Protein AF-A0A7X9AXL0-F1 (afdb_monomer)

Mean predicted aligned error: 3.25 Å

Sequence (215 aa):
MFKFDPRLYLVTQRYDYSREEFLARVAAAICGGVTAVQLREKEAGGREFYELALALAKLCREQKVSFWINDRVDIALAAQADGVHVGQEDLPATVLRRIIPKQMLLGVSASTVDEAKAAEQAGADCVGCGAVFATDTKSVKLLSSQGLQAIRAAVQIPMLAIGGIKVANAARPIADGADGVAVVSAIMLASDTYAAAKSLRQVVDAALSERRSTK

pLDDT: mean 95.01, std 7.43, range [50.94, 98.88]

Secondary structure (DSSP, 8-state):
-PPP--SEEEEP--TT--HHHHHHHHHHHHHHT--EEEE--SSS-HHHHHHHHHHHHHHHHHTT-EEEEES-HHHHHHTT-SEEEE-TTSS-HHHHHHHS-TTSEEEEEESSHHHHHHHHHTT-SEEEEE--S--SSS--PPPPHHHHHHHHHH--S-EEEESS--GGGTHHHHHTT-SEEEESHHHHT-SSHHHHHHHHHHHHHHHHHHHHHT-

Nearest PDB structures (foldseek):
  3nm3-assembly1_B  TM=9.181E-01  e=9.862E-18  Nakaseomyces glabratus
  3nl6-assembly1_B-2  TM=9.362E-01  e=4.315E-17  Nakaseomyces glabratus
  3nl2-assembly1_A  TM=9.178E-01  e=1.491E-16  Nakaseomyces glabratus
  3nl6-assembly1_C-2  TM=8.989E-01  e=1.405E-16  Nakaseomyces glabratus
  3nl6-assembly1_A-2  TM=9.139E-01  e=2.691E-16  Nakaseomyces glabratus

Structure (mmCIF, N/CA/C/O backbone):
data_AF-A0A7X9AXL0-F1
#
_entry.id   AF-A0A7X9AXL0-F1
#
loop_
_atom_site.group_PDB
_atom_site.id
_atom_site.type_symbol
_atom_site.label_atom_id
_atom_site.label_alt_id
_atom_site.label_comp_id
_atom_site.label_asym_id
_atom_site.label_entity_id
_atom_site.label_seq_id
_atom_site.pdbx_PDB_ins_code
_atom_site.Cartn_x
_atom_site.Cartn_y
_atom_site.Cartn_z
_atom_site.occupancy
_atom_site.B_iso_or_equiv
_atom_site.auth_seq_id
_atom_site.auth_comp_id
_atom_site.auth_asym_id
_atom_site.auth_atom_id
_atom_site.pdbx_PDB_model_num
ATOM 1 N N . MET A 1 1 ? 2.008 -19.433 3.829 1.00 50.94 1 MET A N 1
ATOM 2 C CA . MET A 1 1 ? 1.351 -18.231 3.275 1.00 50.94 1 MET A CA 1
ATOM 3 C C . MET A 1 1 ? 1.707 -17.066 4.179 1.00 50.94 1 MET A C 1
ATOM 5 O O . MET A 1 1 ? 1.581 -17.218 5.390 1.00 50.94 1 MET A O 1
ATOM 9 N N . PHE A 1 2 ? 2.264 -15.984 3.637 1.00 62.91 2 PHE A N 1
ATOM 10 C CA . PHE A 1 2 ? 2.624 -14.813 4.440 1.00 62.91 2 PHE A CA 1
ATOM 11 C C . PHE A 1 2 ? 1.344 -14.080 4.869 1.00 62.91 2 PHE A C 1
ATOM 13 O O . PHE A 1 2 ? 0.386 -14.017 4.102 1.00 62.91 2 PHE A O 1
ATOM 20 N N . LYS A 1 3 ? 1.294 -13.581 6.106 1.00 78.62 3 LYS A N 1
ATOM 21 C CA . LYS A 1 3 ? 0.141 -12.829 6.617 1.00 78.62 3 LYS A CA 1
ATOM 22 C C . LYS A 1 3 ? 0.243 -11.387 6.123 1.00 78.62 3 LYS A C 1
ATOM 24 O O . LYS A 1 3 ? 1.284 -10.770 6.315 1.00 78.62 3 LYS A O 1
ATOM 29 N N . PHE A 1 4 ? -0.821 -10.854 5.524 1.00 92.06 4 PHE A N 1
ATOM 30 C CA . PHE A 1 4 ? -0.859 -9.455 5.094 1.00 92.06 4 PHE A CA 1
ATOM 31 C C . PHE A 1 4 ? -0.560 -8.500 6.259 1.00 92.06 4 PHE A C 1
ATOM 33 O O . PHE A 1 4 ? -1.145 -8.619 7.339 1.00 92.06 4 PHE A O 1
ATOM 40 N N . ASP A 1 5 ? 0.354 -7.563 6.018 1.00 96.75 5 ASP A N 1
ATOM 41 C CA . ASP A 1 5 ? 0.785 -6.544 6.967 1.00 96.75 5 ASP A CA 1
ATOM 42 C C . ASP A 1 5 ? 0.486 -5.148 6.384 1.00 96.75 5 ASP A C 1
ATOM 44 O O . ASP A 1 5 ? 1.195 -4.699 5.476 1.00 96.75 5 ASP A O 1
ATOM 48 N N . PRO A 1 6 ? -0.560 -4.453 6.873 1.00 96.75 6 PRO A N 1
ATOM 49 C CA . PRO A 1 6 ? -1.018 -3.195 6.289 1.00 96.75 6 PRO A CA 1
ATOM 50 C C . PRO A 1 6 ? -0.152 -1.984 6.664 1.00 96.75 6 PRO A C 1
ATOM 52 O O . PRO A 1 6 ? -0.394 -0.900 6.148 1.00 96.75 6 PRO A O 1
ATOM 55 N N . ARG A 1 7 ? 0.829 -2.115 7.565 1.00 98.31 7 ARG A N 1
ATOM 56 C CA . ARG A 1 7 ? 1.433 -0.959 8.252 1.00 98.31 7 ARG A CA 1
ATOM 57 C C . ARG A 1 7 ? 2.004 0.104 7.314 1.00 98.31 7 ARG A C 1
ATOM 59 O O . ARG A 1 7 ? 1.687 1.280 7.483 1.00 98.31 7 ARG A O 1
ATOM 66 N N . LEU A 1 8 ? 2.807 -0.284 6.325 1.00 98.69 8 LEU A N 1
ATOM 67 C CA . LEU A 1 8 ? 3.318 0.654 5.326 1.00 98.69 8 LEU A CA 1
ATOM 68 C C . LEU A 1 8 ? 3.159 0.083 3.922 1.00 98.69 8 LEU A C 1
ATOM 70 O O . LEU A 1 8 ? 3.929 -0.769 3.479 1.00 98.69 8 LEU A O 1
ATOM 74 N N . TYR A 1 9 ? 2.161 0.598 3.220 1.00 98.75 9 TYR A N 1
ATOM 75 C CA . TYR A 1 9 ? 1.740 0.122 1.917 1.00 98.75 9 TYR A CA 1
ATOM 76 C C . TYR A 1 9 ? 2.228 1.092 0.826 1.00 98.75 9 TYR A C 1
ATOM 78 O O . TYR A 1 9 ? 1.800 2.242 0.747 1.00 98.75 9 TYR A O 1
ATOM 86 N N . LEU A 1 10 ? 3.130 0.653 -0.046 1.00 98.75 10 LEU A N 1
ATOM 87 C CA . LEU A 1 10 ? 3.596 1.454 -1.176 1.00 98.75 10 LEU A CA 1
ATOM 88 C C . LEU A 1 10 ? 2.697 1.216 -2.387 1.00 98.75 10 LEU A C 1
ATOM 90 O O . LEU A 1 10 ? 2.645 0.108 -2.911 1.00 98.75 10 LEU A O 1
ATOM 94 N N . VAL A 1 11 ? 2.040 2.262 -2.876 1.00 98.50 11 VAL A N 1
ATOM 95 C CA . VAL A 1 11 ? 1.415 2.257 -4.203 1.00 98.50 11 VAL A CA 1
ATOM 96 C C . VAL A 1 11 ? 2.398 2.906 -5.168 1.00 98.50 11 VAL A C 1
ATOM 98 O O . VAL A 1 11 ? 2.827 4.042 -4.959 1.00 98.50 11 VAL A O 1
ATOM 101 N N . THR A 1 12 ? 2.805 2.187 -6.210 1.00 97.94 12 THR A N 1
ATOM 102 C CA . THR A 1 12 ? 3.831 2.685 -7.127 1.00 97.94 12 THR A CA 1
ATOM 103 C C . THR A 1 12 ? 3.270 3.709 -8.109 1.00 97.94 12 THR A C 1
ATOM 105 O O . THR A 1 12 ? 2.090 3.705 -8.452 1.00 97.94 12 THR A O 1
ATOM 108 N N . GLN A 1 13 ? 4.150 4.553 -8.630 1.00 94.94 13 GLN A N 1
ATOM 109 C CA . GLN A 1 13 ? 3.913 5.343 -9.832 1.00 94.94 13 GLN A CA 1
ATOM 110 C C . GLN A 1 13 ? 5.249 5.465 -10.560 1.00 94.94 13 GLN A C 1
ATOM 112 O O . GLN A 1 13 ? 6.268 5.690 -9.906 1.00 94.94 1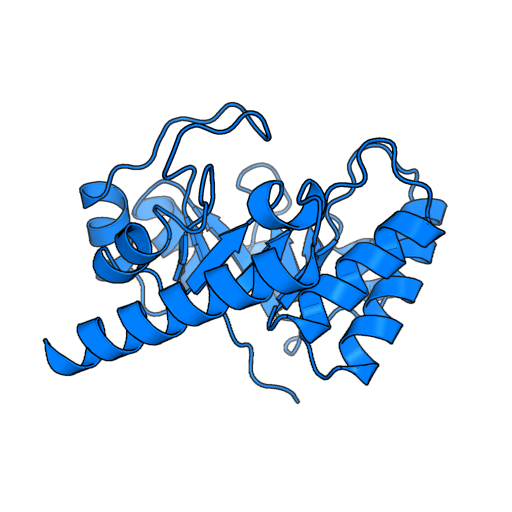3 GLN A O 1
ATOM 117 N N . ARG A 1 14 ? 5.253 5.260 -11.881 1.00 88.94 14 ARG A N 1
ATOM 118 C CA . ARG A 1 14 ? 6.491 5.215 -12.666 1.00 88.94 14 ARG A CA 1
ATOM 119 C C . ARG A 1 14 ? 7.176 6.576 -12.803 1.00 88.94 14 ARG A C 1
ATOM 121 O O . ARG A 1 14 ? 8.397 6.609 -12.752 1.00 88.94 14 ARG A O 1
ATOM 128 N N . TYR A 1 15 ? 6.410 7.668 -12.895 1.00 90.38 15 TYR A N 1
ATOM 129 C CA . TYR A 1 15 ? 6.939 9.002 -13.229 1.00 90.38 15 TYR A CA 1
ATOM 130 C C . TYR A 1 15 ? 7.808 8.936 -14.502 1.00 90.38 15 TYR A C 1
ATOM 132 O O . TYR A 1 15 ? 7.464 8.201 -15.423 1.00 90.38 15 TYR A O 1
ATOM 140 N N . ASP A 1 16 ? 8.905 9.684 -14.563 1.00 90.69 16 ASP A N 1
ATOM 141 C CA . ASP A 1 16 ? 9.898 9.681 -15.640 1.00 90.69 16 ASP A CA 1
ATOM 142 C C . ASP A 1 16 ? 11.056 8.692 -15.397 1.00 90.69 16 ASP A C 1
ATOM 144 O O . ASP A 1 16 ? 12.032 8.674 -16.147 1.00 90.69 16 ASP A O 1
ATOM 148 N N . TYR A 1 17 ? 10.948 7.837 -14.374 1.00 94.50 17 TYR A N 1
ATOM 149 C CA . TYR A 1 17 ? 11.997 6.886 -14.024 1.00 94.50 17 TYR A CA 1
ATOM 150 C C . TYR A 1 17 ? 12.159 5.791 -15.076 1.00 94.50 17 TYR A C 1
ATOM 152 O O . TYR A 1 17 ? 11.192 5.196 -15.566 1.00 94.50 17 TYR A O 1
ATOM 160 N N . SER A 1 18 ? 13.418 5.447 -15.353 1.00 95.25 18 SER A N 1
ATOM 161 C CA . SER A 1 18 ? 13.736 4.230 -16.095 1.00 95.25 18 SER A CA 1
ATOM 162 C C . SER A 1 18 ? 13.246 2.997 -15.325 1.00 95.25 18 SER A C 1
ATOM 164 O O . SER A 1 18 ? 13.054 3.025 -14.106 1.00 95.25 18 SER A O 1
ATOM 166 N N . ARG A 1 19 ? 13.078 1.866 -16.022 1.00 94.69 19 ARG A N 1
ATOM 167 C CA . ARG A 1 19 ? 12.698 0.596 -15.378 1.00 94.69 19 ARG A CA 1
ATOM 168 C C . ARG A 1 19 ? 13.665 0.211 -14.253 1.00 94.69 19 ARG A C 1
ATOM 170 O O . ARG A 1 19 ? 13.229 -0.293 -13.222 1.00 94.69 19 ARG A O 1
ATOM 177 N N . GLU A 1 20 ? 14.959 0.438 -14.452 1.00 96.69 20 GLU A N 1
ATOM 178 C CA . GLU A 1 20 ? 16.008 0.115 -13.481 1.00 96.69 20 GLU A CA 1
ATOM 179 C C . GLU A 1 20 ? 15.919 1.007 -12.242 1.00 96.69 20 GLU A C 1
ATOM 181 O O . GLU A 1 20 ? 15.904 0.496 -11.122 1.00 96.69 20 GLU A O 1
ATOM 186 N N . GLU A 1 21 ? 15.770 2.321 -12.432 1.00 97.44 21 GLU A N 1
ATOM 187 C CA . GLU A 1 21 ? 15.610 3.265 -11.326 1.00 97.44 21 GLU A CA 1
ATOM 188 C C . GLU A 1 21 ? 14.3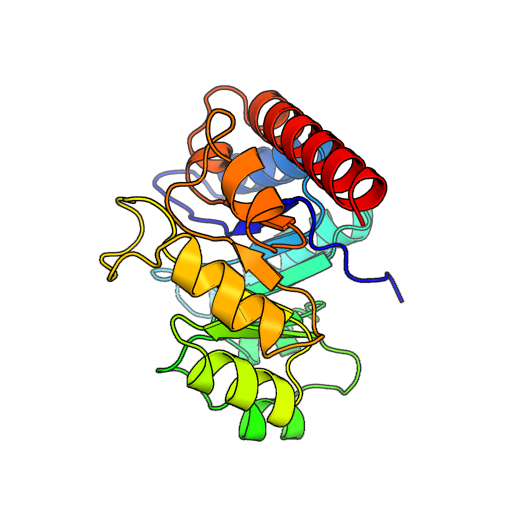27 2.986 -10.536 1.00 97.44 21 GLU A C 1
ATOM 190 O O . GLU A 1 21 ? 14.348 2.934 -9.306 1.00 97.44 21 GLU A O 1
ATOM 195 N N . PHE A 1 22 ? 13.218 2.731 -11.231 1.00 97.56 22 PHE A N 1
ATOM 196 C CA . PHE A 1 22 ? 11.947 2.381 -10.609 1.00 97.56 22 PHE A CA 1
ATOM 197 C C . PHE A 1 22 ? 12.073 1.145 -9.704 1.00 97.56 22 PHE A C 1
ATOM 199 O O . PHE A 1 22 ? 11.649 1.174 -8.546 1.00 97.56 22 PHE A O 1
ATOM 206 N N . LEU A 1 23 ? 12.691 0.068 -10.201 1.00 97.75 23 LEU A N 1
ATOM 207 C CA . LEU A 1 23 ? 12.904 -1.152 -9.419 1.00 97.75 23 LEU A CA 1
ATOM 208 C C . LEU A 1 23 ? 13.857 -0.915 -8.239 1.00 97.75 23 LEU A C 1
ATOM 210 O O . LEU A 1 23 ? 13.593 -1.411 -7.142 1.00 97.75 23 LEU A O 1
ATOM 214 N N . ALA A 1 24 ? 14.920 -0.129 -8.430 1.00 98.25 24 ALA A N 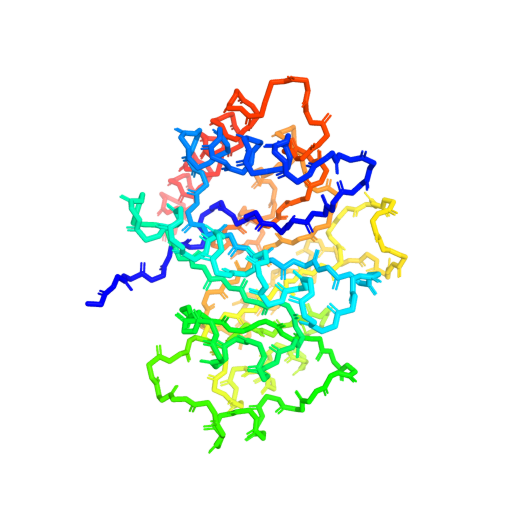1
ATOM 215 C CA . ALA A 1 24 ? 15.858 0.228 -7.366 1.00 98.25 24 ALA A CA 1
ATOM 216 C C . ALA A 1 24 ? 15.179 1.035 -6.247 1.00 98.25 24 ALA A C 1
ATOM 218 O O . ALA A 1 24 ? 15.393 0.757 -5.065 1.00 98.25 24 ALA A O 1
ATOM 219 N N . ARG A 1 25 ? 14.297 1.977 -6.601 1.00 98.56 25 ARG A N 1
ATOM 220 C CA . ARG A 1 25 ? 13.483 2.733 -5.638 1.00 98.56 25 ARG A CA 1
ATOM 221 C C . ARG A 1 25 ? 12.563 1.814 -4.842 1.00 98.56 25 ARG A C 1
ATOM 223 O O . ARG A 1 25 ? 12.559 1.877 -3.614 1.00 98.56 25 ARG A O 1
ATOM 230 N N . VAL A 1 26 ? 11.830 0.915 -5.500 1.00 98.62 26 VAL A N 1
ATOM 231 C CA . VAL A 1 26 ? 10.957 -0.037 -4.791 1.00 98.62 26 VAL A CA 1
ATOM 232 C C . VAL A 1 26 ? 11.766 -0.952 -3.865 1.00 98.62 26 VAL A C 1
ATOM 234 O O . VAL A 1 26 ? 11.368 -1.159 -2.719 1.00 98.62 26 VAL A O 1
ATOM 237 N N . ALA A 1 27 ? 12.931 -1.438 -4.303 1.00 98.62 27 ALA A N 1
ATOM 238 C CA . ALA A 1 27 ? 13.821 -2.240 -3.464 1.00 98.62 27 ALA A CA 1
ATOM 239 C C . ALA A 1 27 ? 14.301 -1.464 -2.224 1.00 98.62 27 ALA A C 1
ATOM 241 O O . ALA A 1 27 ? 14.218 -1.971 -1.106 1.00 98.62 27 ALA A O 1
ATOM 242 N N . ALA A 1 28 ? 14.730 -0.210 -2.397 1.00 98.69 28 ALA A N 1
ATOM 243 C CA . ALA A 1 28 ? 15.132 0.658 -1.293 1.00 98.69 28 ALA A CA 1
ATOM 244 C C . ALA A 1 28 ? 13.977 0.920 -0.309 1.00 98.69 28 ALA A C 1
ATOM 246 O O . ALA A 1 28 ? 14.185 0.901 0.905 1.00 98.69 28 ALA A O 1
ATOM 247 N N . ALA A 1 29 ? 12.753 1.105 -0.813 1.00 98.75 29 ALA A N 1
ATOM 248 C CA . ALA A 1 29 ? 11.561 1.283 0.012 1.00 98.75 29 ALA A CA 1
ATOM 249 C C . ALA A 1 29 ? 11.247 0.038 0.859 1.00 98.75 29 ALA A C 1
ATOM 251 O O . ALA A 1 29 ? 10.940 0.155 2.048 1.00 98.75 29 ALA A O 1
ATOM 252 N N . ILE A 1 30 ? 11.363 -1.155 0.264 1.00 98.62 30 ILE A N 1
ATOM 253 C CA . ILE A 1 30 ? 11.207 -2.435 0.968 1.00 98.62 30 ILE A CA 1
ATOM 254 C C . ILE A 1 30 ? 12.246 -2.558 2.084 1.00 98.62 30 ILE A C 1
ATOM 256 O O . ILE A 1 30 ? 11.872 -2.785 3.234 1.00 98.62 30 ILE A O 1
ATOM 260 N N . CYS A 1 31 ? 13.525 -2.308 1.786 1.00 98.56 31 CYS A N 1
ATOM 261 C CA . CYS A 1 31 ? 14.585 -2.297 2.798 1.00 98.56 31 CYS A CA 1
ATOM 262 C C . CYS A 1 31 ? 14.308 -1.285 3.923 1.00 98.56 31 CYS A C 1
ATOM 264 O O . CYS A 1 31 ? 14.659 -1.529 5.076 1.00 98.56 31 CYS A O 1
ATOM 266 N N . GLY A 1 32 ? 13.661 -0.160 3.603 1.00 98.56 32 GLY A N 1
ATOM 267 C CA . GLY A 1 32 ? 13.264 0.862 4.569 1.00 98.56 32 GLY A CA 1
ATOM 268 C C . GLY A 1 32 ? 12.062 0.480 5.438 1.00 98.56 32 GLY A C 1
ATOM 269 O O . GLY A 1 32 ? 11.813 1.144 6.437 1.00 98.56 32 GLY A O 1
ATOM 270 N N . GLY A 1 33 ? 11.333 -0.594 5.125 1.00 98.31 33 GLY A N 1
ATOM 271 C CA . GLY A 1 33 ? 10.249 -1.108 5.968 1.00 98.31 33 GLY A CA 1
ATOM 272 C C . GLY A 1 33 ? 8.850 -1.055 5.354 1.00 98.31 33 GLY A C 1
ATOM 273 O O . GLY A 1 33 ? 7.870 -1.180 6.097 1.00 98.31 33 GLY A O 1
ATOM 274 N N . VAL A 1 34 ? 8.732 -0.887 4.032 1.00 98.62 34 VAL A N 1
ATOM 275 C CA . VAL A 1 34 ? 7.479 -1.162 3.304 1.00 98.62 34 VAL A CA 1
ATOM 276 C C . VAL A 1 34 ? 7.079 -2.630 3.493 1.00 98.62 34 VAL A C 1
ATOM 278 O O . VAL A 1 34 ? 7.911 -3.527 3.395 1.00 98.62 34 VAL A O 1
ATOM 281 N N . THR A 1 35 ? 5.797 -2.875 3.765 1.00 98.31 35 THR A N 1
ATOM 282 C CA . THR A 1 35 ? 5.229 -4.204 4.075 1.00 98.31 35 THR A CA 1
ATOM 283 C C . THR A 1 35 ? 4.315 -4.750 2.984 1.00 98.31 35 THR A C 1
ATOM 285 O O . THR A 1 35 ? 4.045 -5.955 2.934 1.00 98.31 35 THR A O 1
ATOM 288 N N . ALA A 1 36 ? 3.871 -3.882 2.078 1.00 98.38 36 ALA A N 1
ATOM 289 C CA . ALA A 1 36 ? 3.118 -4.244 0.888 1.00 98.38 36 ALA A CA 1
ATOM 290 C C . ALA A 1 36 ? 3.475 -3.307 -0.267 1.00 98.38 36 ALA A C 1
ATOM 292 O O . ALA A 1 36 ? 3.632 -2.105 -0.060 1.00 98.38 36 ALA A O 1
ATOM 293 N N . VAL A 1 37 ? 3.578 -3.846 -1.479 1.00 98.69 37 VAL A N 1
ATOM 294 C CA . VAL A 1 37 ? 3.796 -3.073 -2.706 1.00 98.69 37 VAL A CA 1
ATOM 295 C C . VAL A 1 37 ? 2.654 -3.352 -3.667 1.00 98.69 37 VAL A C 1
ATOM 297 O O . VAL A 1 37 ? 2.390 -4.504 -3.992 1.00 98.69 37 VAL A O 1
ATOM 300 N N . GLN A 1 38 ? 2.009 -2.303 -4.163 1.00 98.69 38 GLN A N 1
ATOM 301 C CA . GLN A 1 38 ? 1.019 -2.377 -5.229 1.00 98.69 38 GLN A CA 1
ATOM 302 C C . GLN A 1 38 ? 1.556 -1.733 -6.488 1.00 98.69 38 GLN A C 1
ATOM 304 O O . GLN A 1 38 ? 1.794 -0.524 -6.518 1.00 98.69 38 GLN A O 1
ATOM 309 N N . LEU A 1 39 ? 1.694 -2.542 -7.535 1.00 98.56 39 LEU A N 1
ATOM 310 C CA . LEU A 1 39 ? 1.981 -2.032 -8.858 1.00 98.56 39 LEU A CA 1
ATOM 311 C C . LEU A 1 39 ? 0.739 -1.333 -9.409 1.00 98.56 39 LEU A C 1
ATOM 313 O O . LEU A 1 39 ? -0.266 -1.970 -9.732 1.00 98.56 39 LEU A O 1
ATOM 317 N N . ARG A 1 40 ? 0.849 -0.014 -9.540 1.00 96.75 40 ARG A N 1
ATOM 318 C CA . ARG A 1 40 ? -0.103 0.830 -10.250 1.00 96.75 40 ARG A CA 1
ATOM 319 C C . ARG A 1 40 ? 0.590 1.479 -11.436 1.00 96.75 40 ARG A C 1
ATOM 321 O O . ARG A 1 40 ? 1.468 2.323 -11.274 1.00 96.75 40 ARG A O 1
ATOM 328 N N . GLU A 1 41 ? 0.146 1.086 -12.618 1.00 92.19 41 GLU A N 1
ATOM 329 C CA . GLU A 1 41 ? 0.641 1.574 -13.896 1.00 92.19 41 GLU A CA 1
ATOM 330 C C . GLU A 1 41 ? -0.558 1.855 -14.804 1.00 92.19 41 GLU A C 1
ATOM 332 O O . GLU A 1 41 ? -1.465 1.031 -14.902 1.00 92.19 41 GLU A O 1
ATOM 337 N N . LYS A 1 42 ? -0.606 3.047 -15.401 1.00 86.69 42 LYS A N 1
ATOM 338 C CA . LYS A 1 42 ? -1.771 3.511 -16.174 1.00 86.69 42 LYS A CA 1
ATOM 339 C C . LYS A 1 42 ? -1.479 3.691 -17.653 1.00 86.69 42 LYS A C 1
ATOM 341 O O . LYS A 1 42 ? -2.413 3.673 -18.447 1.00 86.69 42 LYS A O 1
ATOM 346 N N . GLU A 1 43 ? -0.212 3.872 -18.004 1.00 88.62 43 GLU A N 1
ATOM 347 C CA . GLU A 1 43 ? 0.190 4.218 -19.368 1.00 88.62 43 GLU A CA 1
ATOM 348 C C . GLU A 1 43 ? 0.818 3.027 -20.097 1.00 88.62 43 GLU A C 1
ATOM 350 O O . GLU A 1 43 ? 0.789 2.969 -21.325 1.00 88.62 43 GLU A O 1
ATOM 355 N N . ALA A 1 44 ? 1.333 2.038 -19.359 1.00 89.88 44 ALA A N 1
ATOM 356 C CA . ALA A 1 44 ? 1.947 0.861 -19.959 1.00 89.88 44 ALA A CA 1
ATOM 357 C C . ALA A 1 44 ? 0.925 -0.039 -20.671 1.00 89.88 44 ALA A C 1
ATOM 359 O O . ALA A 1 44 ? -0.149 -0.361 -20.153 1.00 89.88 44 ALA A O 1
ATOM 360 N N . GLY A 1 45 ? 1.323 -0.544 -21.840 1.00 94.00 45 GLY A N 1
ATOM 361 C CA . GLY A 1 45 ? 0.601 -1.614 -22.521 1.00 94.00 45 GLY A CA 1
ATOM 362 C C . GLY A 1 45 ? 0.626 -2.925 -21.724 1.00 94.00 45 GLY A C 1
ATOM 363 O O . GLY A 1 45 ? 1.467 -3.136 -20.849 1.00 94.00 45 GLY A O 1
ATOM 364 N N . GLY A 1 46 ? -0.268 -3.862 -22.059 1.00 95.25 46 GLY A N 1
ATOM 365 C CA . GLY A 1 46 ? -0.433 -5.110 -21.296 1.00 95.25 46 GLY A CA 1
ATOM 366 C C . GLY A 1 46 ? 0.848 -5.942 -21.132 1.00 95.25 46 GLY A C 1
ATOM 367 O O . GLY A 1 46 ? 1.095 -6.465 -20.048 1.00 95.25 46 GLY A O 1
ATOM 368 N N . ARG A 1 47 ? 1.688 -6.027 -22.174 1.00 96.69 47 ARG A N 1
ATOM 369 C CA . ARG A 1 47 ? 2.963 -6.765 -22.124 1.00 96.69 47 ARG A CA 1
ATOM 370 C C . ARG A 1 47 ? 3.965 -6.122 -21.169 1.00 96.69 47 ARG A C 1
ATOM 372 O O . ARG A 1 47 ? 4.539 -6.811 -20.335 1.00 96.69 47 ARG A O 1
ATOM 379 N N . GLU A 1 48 ? 4.150 -4.811 -21.282 1.00 95.31 48 GLU A N 1
ATOM 380 C CA . GLU A 1 48 ? 5.086 -4.075 -20.433 1.00 95.31 48 GLU A CA 1
ATOM 381 C C . GLU A 1 48 ? 4.647 -4.114 -18.965 1.00 95.31 48 GLU A C 1
ATOM 383 O O . GLU A 1 48 ? 5.470 -4.378 -18.087 1.00 95.31 48 GLU A O 1
ATOM 388 N N . PHE A 1 49 ? 3.348 -3.924 -18.702 1.00 97.19 49 PHE A N 1
ATOM 389 C CA . PHE A 1 49 ? 2.789 -4.062 -17.359 1.00 97.19 49 PHE A CA 1
ATOM 390 C C . PHE A 1 49 ? 3.113 -5.454 -16.804 1.00 97.19 49 PHE A C 1
ATOM 392 O O . PHE A 1 49 ? 3.666 -5.566 -15.711 1.00 97.19 49 PHE A O 1
ATOM 399 N N . TYR A 1 50 ? 2.818 -6.515 -17.559 1.00 98.12 50 TYR A N 1
ATOM 400 C CA . TYR A 1 50 ? 3.076 -7.889 -17.131 1.00 98.12 50 TYR A CA 1
ATOM 401 C C . TYR A 1 50 ? 4.555 -8.143 -16.806 1.00 98.12 50 TYR A C 1
ATOM 403 O O . TYR A 1 50 ? 4.878 -8.692 -15.754 1.00 98.12 50 TYR A O 1
ATOM 411 N N . GLU A 1 51 ? 5.472 -7.708 -17.668 1.00 97.56 51 GLU A N 1
ATOM 412 C CA . GLU A 1 51 ? 6.910 -7.881 -17.440 1.00 97.56 51 GLU A CA 1
ATOM 413 C C . GLU A 1 51 ? 7.402 -7.125 -16.200 1.00 97.56 51 GLU A C 1
ATOM 415 O O . GLU A 1 51 ? 8.268 -7.618 -15.469 1.00 97.56 51 GLU A O 1
ATOM 420 N N . LEU A 1 52 ? 6.855 -5.936 -15.943 1.00 97.44 52 LEU A N 1
ATOM 421 C CA . LEU A 1 52 ? 7.143 -5.181 -14.730 1.00 97.44 52 LEU A CA 1
ATOM 422 C C . LEU A 1 52 ? 6.559 -5.865 -13.489 1.00 97.44 52 LEU A C 1
ATOM 424 O O . LEU A 1 52 ? 7.235 -5.948 -12.462 1.00 97.44 52 LEU A O 1
ATOM 428 N N . ALA A 1 53 ? 5.341 -6.401 -13.595 1.00 98.31 53 ALA A N 1
ATOM 429 C CA . ALA A 1 53 ? 4.689 -7.161 -12.537 1.00 98.31 53 ALA A CA 1
ATOM 430 C C . ALA A 1 53 ? 5.513 -8.394 -12.146 1.00 98.31 53 ALA A C 1
ATOM 432 O O . ALA A 1 53 ? 5.721 -8.624 -10.959 1.00 98.31 53 ALA A O 1
ATOM 433 N N . LEU A 1 54 ? 6.058 -9.139 -13.115 1.00 98.50 54 LEU A N 1
ATOM 434 C CA . LEU A 1 54 ? 6.948 -10.272 -12.842 1.00 98.50 54 LEU A CA 1
ATOM 435 C C . LEU A 1 54 ? 8.221 -9.852 -12.094 1.00 98.50 54 LEU A C 1
ATOM 437 O O . LEU A 1 54 ? 8.640 -10.531 -11.153 1.00 98.50 54 LEU A O 1
ATOM 441 N N . ALA A 1 55 ? 8.831 -8.732 -12.493 1.00 98.19 55 ALA A N 1
ATOM 442 C CA . ALA A 1 55 ? 10.032 -8.217 -11.840 1.00 98.19 55 ALA A CA 1
ATOM 443 C C . ALA A 1 55 ? 9.759 -7.820 -10.378 1.00 98.19 55 ALA A C 1
ATOM 445 O O . ALA A 1 55 ? 10.510 -8.208 -9.481 1.00 98.19 55 ALA A O 1
ATOM 446 N N . LEU A 1 56 ? 8.656 -7.109 -10.125 1.00 98.19 56 LEU A N 1
ATOM 447 C CA . LEU A 1 56 ? 8.256 -6.725 -8.772 1.00 98.19 56 LEU A CA 1
ATOM 448 C C . LEU A 1 56 ? 7.805 -7.916 -7.923 1.00 98.19 56 LEU A C 1
ATOM 450 O O . LEU A 1 56 ? 8.167 -7.981 -6.751 1.00 98.19 56 LEU A O 1
ATOM 454 N N . ALA A 1 57 ? 7.078 -8.879 -8.496 1.00 97.94 57 ALA A N 1
ATOM 455 C CA . ALA A 1 57 ? 6.669 -10.093 -7.795 1.00 97.94 57 ALA A CA 1
ATOM 456 C C . ALA A 1 57 ? 7.886 -10.885 -7.299 1.00 97.94 57 ALA A C 1
ATOM 458 O O . ALA A 1 57 ? 7.906 -11.344 -6.155 1.00 97.94 57 ALA A O 1
ATOM 459 N N . LYS A 1 58 ? 8.930 -11.011 -8.133 1.00 97.94 58 LYS A N 1
ATOM 460 C CA . LYS A 1 58 ? 10.200 -11.631 -7.734 1.00 97.94 58 LYS A CA 1
ATOM 461 C C . LYS A 1 58 ? 10.845 -10.873 -6.570 1.00 97.94 58 LYS A C 1
ATOM 463 O O . LYS A 1 58 ? 11.131 -11.486 -5.544 1.00 97.94 58 LYS A O 1
ATOM 468 N N . LEU A 1 59 ? 11.010 -9.556 -6.711 1.00 97.44 59 LEU A N 1
ATOM 469 C CA . LEU A 1 59 ? 11.618 -8.697 -5.691 1.00 97.44 59 LEU A CA 1
ATOM 470 C C . LEU A 1 59 ? 10.881 -8.786 -4.343 1.00 97.44 59 LEU A C 1
ATOM 472 O O . LEU A 1 59 ? 11.500 -8.987 -3.300 1.00 97.44 59 LEU A O 1
ATOM 476 N N . CYS A 1 60 ? 9.553 -8.672 -4.358 1.00 97.19 60 CYS A N 1
ATOM 477 C CA . CYS A 1 60 ? 8.736 -8.708 -3.146 1.00 97.19 60 CYS A CA 1
ATOM 478 C C . CYS A 1 60 ? 8.795 -10.082 -2.465 1.00 97.19 60 CYS A C 1
ATOM 480 O O . CYS A 1 60 ? 8.924 -10.157 -1.242 1.00 97.19 60 CYS A O 1
ATOM 482 N N . ARG A 1 61 ? 8.789 -11.173 -3.244 1.00 95.50 61 ARG A N 1
ATOM 483 C CA . ARG A 1 61 ? 8.900 -12.543 -2.724 1.00 95.50 61 ARG A CA 1
ATOM 484 C C . ARG A 1 61 ? 10.224 -12.785 -2.004 1.00 95.50 61 ARG A C 1
ATOM 486 O O . ARG A 1 61 ? 10.219 -13.362 -0.918 1.00 95.50 61 ARG A O 1
ATOM 493 N N . GLU A 1 62 ? 11.337 -12.338 -2.584 1.00 95.19 62 GLU A N 1
ATOM 494 C CA . GLU A 1 62 ? 12.673 -12.454 -1.980 1.00 95.19 62 GLU A CA 1
ATOM 495 C C . GLU A 1 62 ? 12.752 -11.723 -0.631 1.00 95.19 62 GLU A C 1
ATOM 497 O O . GLU A 1 62 ? 13.376 -12.216 0.308 1.00 95.19 62 GLU A O 1
ATOM 502 N N . GLN A 1 63 ? 12.044 -10.598 -0.508 1.00 94.75 63 GLN A N 1
ATOM 503 C CA . GLN A 1 63 ? 12.010 -9.769 0.698 1.00 94.75 63 GLN A CA 1
ATOM 504 C C . GLN A 1 63 ? 10.833 -10.073 1.641 1.00 94.75 63 GLN A C 1
ATOM 506 O O . GLN A 1 63 ? 10.682 -9.416 2.669 1.00 94.75 63 GLN A O 1
ATOM 511 N N . LYS A 1 64 ? 10.003 -11.080 1.326 1.00 94.31 64 LYS A N 1
ATOM 512 C CA . LYS A 1 64 ? 8.805 -11.465 2.100 1.00 94.31 64 LYS A CA 1
ATOM 513 C C . LYS A 1 64 ? 7.821 -10.303 2.312 1.00 94.31 64 LYS A C 1
ATOM 515 O O . LYS A 1 64 ? 7.227 -10.168 3.378 1.00 94.31 64 LYS A O 1
ATOM 520 N N . VAL A 1 65 ? 7.646 -9.482 1.283 1.00 96.12 65 VAL A N 1
ATOM 521 C CA . VAL A 1 65 ? 6.673 -8.386 1.214 1.00 96.12 65 VAL A CA 1
ATOM 522 C C . VAL A 1 65 ? 5.522 -8.811 0.309 1.00 96.12 65 VAL A C 1
ATOM 524 O O . VAL A 1 65 ? 5.754 -9.455 -0.710 1.00 96.12 65 VAL A O 1
ATOM 527 N N . SER A 1 66 ? 4.284 -8.464 0.669 1.00 96.94 66 SER A N 1
ATOM 528 C CA . SER A 1 66 ? 3.131 -8.800 -0.182 1.00 96.94 66 SER A CA 1
ATOM 529 C C . SER A 1 66 ? 3.104 -7.943 -1.449 1.00 96.94 66 SER A C 1
ATOM 531 O O . SER A 1 66 ? 3.282 -6.724 -1.379 1.00 96.94 66 SER A O 1
ATOM 533 N N . PHE A 1 67 ? 2.869 -8.573 -2.599 1.00 98.31 67 PHE A N 1
ATOM 534 C CA . PHE A 1 67 ? 2.794 -7.911 -3.896 1.00 98.31 67 PHE A CA 1
ATOM 535 C C . PHE A 1 67 ? 1.367 -7.886 -4.443 1.00 98.31 67 PHE A C 1
ATOM 537 O O . PHE A 1 67 ? 0.696 -8.912 -4.527 1.00 98.31 67 PHE A O 1
ATOM 544 N N . TRP A 1 68 ? 0.923 -6.705 -4.858 1.00 98.62 68 TRP A N 1
ATOM 545 C CA . TRP A 1 68 ? -0.440 -6.438 -5.291 1.00 98.62 68 TRP A CA 1
ATOM 546 C C . TRP A 1 68 ? -0.463 -5.794 -6.674 1.00 98.62 68 TRP A C 1
ATOM 548 O O . TRP A 1 68 ? 0.445 -5.047 -7.036 1.00 98.62 68 TRP A O 1
ATOM 558 N N . ILE A 1 69 ? -1.537 -6.020 -7.424 1.00 98.56 69 ILE A N 1
ATOM 559 C CA . ILE A 1 69 ? -1.800 -5.332 -8.692 1.00 98.56 69 ILE A CA 1
ATOM 560 C C . ILE A 1 69 ? -3.014 -4.420 -8.542 1.00 98.56 69 ILE A C 1
ATOM 562 O O . ILE A 1 69 ? -4.031 -4.813 -7.979 1.00 98.56 69 ILE A O 1
ATOM 566 N N . ASN A 1 70 ? -2.909 -3.199 -9.052 1.00 98.06 70 ASN A N 1
ATOM 567 C CA . ASN A 1 70 ? -4.027 -2.268 -9.145 1.00 98.06 70 ASN A CA 1
ATOM 568 C C . ASN A 1 70 ? -4.862 -2.557 -10.408 1.00 98.06 70 ASN A C 1
ATOM 570 O O . ASN A 1 70 ? -4.296 -2.606 -11.502 1.00 98.06 70 ASN A O 1
ATOM 574 N N . ASP A 1 71 ? -6.181 -2.698 -10.253 1.00 95.44 71 ASP A N 1
ATOM 575 C CA . ASP A 1 71 ? -7.255 -2.823 -11.264 1.00 95.44 71 ASP A CA 1
ATOM 576 C C . ASP A 1 71 ? -7.182 -4.061 -12.196 1.00 95.44 71 ASP A C 1
ATOM 578 O O . ASP A 1 71 ? -8.183 -4.731 -12.459 1.00 95.44 71 ASP A O 1
ATOM 582 N N . ARG A 1 72 ? -5.992 -4.416 -12.692 1.00 96.50 72 ARG A N 1
ATOM 583 C CA . ARG A 1 72 ? -5.742 -5.451 -13.710 1.00 96.50 72 ARG A CA 1
ATOM 584 C C . ARG A 1 72 ? -5.687 -6.866 -13.132 1.00 96.50 72 ARG A C 1
ATOM 586 O O . ARG A 1 72 ? -4.619 -7.448 -12.944 1.00 96.50 72 ARG A O 1
ATOM 593 N N . VAL A 1 73 ? -6.861 -7.439 -12.877 1.00 96.94 73 VAL A N 1
ATOM 594 C CA . VAL A 1 73 ? -7.034 -8.800 -12.328 1.00 96.94 73 VAL A CA 1
ATOM 595 C C . VAL A 1 73 ? -6.393 -9.871 -13.213 1.00 96.94 73 VAL A C 1
ATOM 597 O O . VAL A 1 73 ? -5.779 -10.805 -12.709 1.00 96.94 73 VAL A O 1
ATOM 600 N N . ASP A 1 74 ? -6.484 -9.722 -14.532 1.00 97.06 74 ASP A N 1
ATOM 601 C CA . ASP A 1 74 ? -5.834 -10.601 -15.506 1.00 97.06 74 ASP A CA 1
ATOM 602 C C . ASP A 1 74 ? -4.310 -10.650 -15.310 1.00 97.06 74 ASP A C 1
ATOM 604 O O . ASP A 1 74 ? -3.717 -11.730 -15.279 1.00 97.06 74 ASP A O 1
ATOM 608 N N . ILE A 1 75 ? -3.683 -9.492 -15.086 1.00 97.94 75 ILE A N 1
ATOM 609 C CA . ILE A 1 75 ? -2.253 -9.398 -14.781 1.00 97.94 75 ILE A CA 1
ATOM 610 C C . ILE A 1 75 ? -1.943 -9.941 -13.384 1.00 97.94 75 ILE A C 1
ATOM 612 O O . ILE A 1 75 ? -0.938 -10.632 -13.224 1.00 97.94 75 ILE A O 1
ATOM 616 N N . ALA A 1 76 ? -2.794 -9.681 -12.387 1.00 98.06 76 ALA A N 1
ATOM 617 C CA . ALA A 1 76 ? -2.634 -10.223 -11.036 1.00 98.06 76 ALA A CA 1
ATOM 618 C C . ALA A 1 76 ? -2.572 -11.758 -11.048 1.00 98.06 76 ALA A C 1
ATOM 620 O O . ALA A 1 76 ? -1.693 -12.354 -10.422 1.00 98.06 76 ALA A O 1
ATOM 621 N N . LEU A 1 77 ? -3.463 -12.391 -11.815 1.00 97.75 77 LEU A N 1
ATOM 622 C CA . LEU A 1 77 ? -3.501 -13.840 -12.007 1.00 97.75 77 LEU A CA 1
ATOM 623 C C . LEU A 1 77 ? -2.269 -14.338 -12.769 1.00 97.75 77 LEU A C 1
ATOM 625 O O . LEU A 1 77 ? -1.607 -15.270 -12.314 1.00 97.75 77 LEU A O 1
ATOM 629 N N . ALA A 1 78 ? -1.932 -13.702 -13.894 1.00 97.81 78 ALA A N 1
ATOM 630 C CA . ALA A 1 78 ? -0.800 -14.106 -14.726 1.00 97.81 78 ALA A CA 1
ATOM 631 C C . ALA A 1 78 ? 0.545 -13.991 -13.987 1.00 97.81 78 ALA A C 1
ATOM 633 O O . ALA A 1 78 ? 1.396 -14.871 -14.103 1.00 97.81 78 ALA A O 1
ATOM 634 N N . ALA A 1 79 ? 0.735 -12.923 -13.207 1.00 97.31 79 ALA A N 1
ATOM 635 C CA . ALA A 1 79 ? 1.954 -12.675 -12.440 1.00 97.31 79 ALA A CA 1
ATOM 636 C C . ALA A 1 79 ? 1.984 -13.405 -11.085 1.00 97.31 79 ALA A C 1
ATOM 638 O O . ALA A 1 79 ? 2.989 -13.318 -10.377 1.00 97.31 79 ALA A O 1
ATOM 639 N N . GLN A 1 80 ? 0.908 -14.119 -10.726 1.00 96.19 80 GLN A N 1
ATOM 640 C CA . GLN A 1 80 ? 0.732 -14.767 -9.422 1.00 96.19 80 GLN A CA 1
ATOM 641 C C . GLN A 1 80 ? 0.959 -13.788 -8.260 1.00 96.19 80 GLN A C 1
ATOM 643 O O . GLN A 1 80 ? 1.722 -14.067 -7.332 1.00 96.19 80 GLN A O 1
ATOM 648 N N . ALA A 1 81 ? 0.332 -12.613 -8.350 1.00 97.69 81 ALA A N 1
ATOM 649 C CA . ALA A 1 81 ? 0.354 -11.623 -7.284 1.00 97.69 81 ALA A CA 1
ATOM 650 C C . ALA A 1 81 ? -0.338 -12.161 -6.020 1.00 97.69 81 ALA A C 1
ATOM 652 O O . ALA A 1 81 ? -1.221 -13.018 -6.091 1.00 97.69 81 ALA A O 1
ATOM 653 N N . ASP A 1 82 ? 0.042 -11.632 -4.860 1.00 97.81 82 ASP A N 1
ATOM 654 C CA . ASP A 1 82 ? -0.580 -11.991 -3.586 1.00 97.81 82 ASP A CA 1
ATOM 655 C C . ASP A 1 82 ? -1.969 -11.361 -3.441 1.00 97.81 82 ASP A C 1
ATOM 657 O O . ASP A 1 82 ? -2.818 -11.902 -2.735 1.00 97.81 82 ASP A O 1
ATOM 661 N N . GLY A 1 83 ? -2.219 -10.237 -4.120 1.00 97.94 83 GLY A N 1
ATOM 662 C CA . GLY A 1 83 ? -3.518 -9.581 -4.112 1.00 97.94 83 GLY A CA 1
ATOM 663 C C . GLY A 1 83 ? -3.800 -8.683 -5.311 1.00 97.94 83 GLY A C 1
ATOM 664 O O . GLY A 1 83 ? -2.921 -8.339 -6.105 1.00 97.94 83 GLY A O 1
ATOM 665 N N . VAL A 1 84 ? -5.059 -8.279 -5.419 1.00 98.31 84 VAL A N 1
ATOM 666 C CA . VAL A 1 84 ? -5.538 -7.257 -6.350 1.00 98.31 84 VAL A CA 1
ATOM 667 C C . VAL A 1 84 ? -6.265 -6.173 -5.564 1.00 98.31 84 VAL A C 1
ATOM 669 O O . VAL A 1 84 ? -6.948 -6.466 -4.585 1.00 98.31 84 VAL A O 1
ATOM 672 N N . HIS A 1 85 ? -6.105 -4.917 -5.965 1.00 98.50 85 HIS A N 1
ATOM 673 C CA . HIS A 1 85 ? -6.822 -3.789 -5.376 1.00 98.50 85 HIS A CA 1
ATOM 674 C C . HIS A 1 85 ? -7.629 -3.080 -6.453 1.00 98.50 85 HIS A C 1
ATOM 676 O O . HIS A 1 85 ? -7.080 -2.793 -7.514 1.00 98.50 85 HIS A O 1
ATOM 682 N N . VAL A 1 86 ? -8.902 -2.796 -6.177 1.00 97.81 86 VAL A N 1
ATOM 683 C CA . VAL A 1 86 ? -9.823 -2.170 -7.137 1.00 97.81 86 VAL A CA 1
ATOM 684 C C . VAL A 1 86 ? -10.534 -0.945 -6.560 1.00 97.81 86 VAL A C 1
ATOM 686 O O . VAL A 1 86 ? -10.659 -0.769 -5.343 1.00 97.81 86 VAL A O 1
ATOM 689 N N . GLY A 1 87 ? -10.969 -0.052 -7.439 1.00 96.19 87 GLY A N 1
ATOM 690 C CA . GLY A 1 87 ? -11.840 1.078 -7.153 1.00 96.19 87 GLY A CA 1
ATOM 691 C C . GLY A 1 87 ? -13.321 0.778 -7.393 1.00 96.19 87 GLY A C 1
ATOM 692 O O . GLY A 1 87 ? -13.716 -0.339 -7.711 1.00 96.19 87 GLY A O 1
ATOM 693 N N . GLN A 1 88 ? -14.146 1.814 -7.227 1.00 94.69 88 GLN A N 1
ATOM 694 C CA . GLN A 1 88 ? -15.606 1.732 -7.384 1.00 94.69 88 GLN A CA 1
ATOM 695 C C . GLN A 1 88 ? -16.061 1.618 -8.851 1.00 94.69 88 GLN A C 1
ATOM 697 O O . GLN A 1 88 ? -17.144 1.111 -9.111 1.00 94.69 88 GLN A O 1
ATOM 702 N N . GLU A 1 89 ? -15.223 2.051 -9.797 1.00 93.69 89 GLU A N 1
ATOM 703 C CA . GLU A 1 89 ? -15.511 2.028 -11.243 1.00 93.69 89 GLU A CA 1
ATOM 704 C C . GLU A 1 89 ? -14.921 0.795 -11.954 1.00 93.69 89 GLU A C 1
ATOM 706 O O . GLU A 1 89 ? -15.062 0.640 -13.166 1.00 93.69 89 GLU A O 1
ATOM 711 N N . ASP A 1 90 ? -14.224 -0.067 -11.214 1.00 95.31 90 ASP A N 1
ATOM 712 C CA . ASP A 1 90 ? -13.607 -1.285 -11.737 1.00 95.31 90 ASP A CA 1
ATOM 713 C C . ASP A 1 90 ? -14.575 -2.477 -11.639 1.00 95.31 90 ASP A C 1
ATOM 715 O O . ASP A 1 90 ? -15.754 -2.344 -11.302 1.00 95.31 90 ASP A O 1
ATOM 719 N N . LEU A 1 91 ? -14.085 -3.689 -11.925 1.00 95.00 91 LEU A N 1
ATOM 720 C CA . LEU A 1 91 ? -14.886 -4.897 -11.737 1.00 95.00 91 LEU A CA 1
ATOM 721 C C . LEU A 1 91 ? -15.382 -5.015 -10.279 1.00 95.00 91 LEU A C 1
ATOM 723 O O . LEU A 1 91 ? -14.568 -4.936 -9.354 1.00 95.00 91 LEU A O 1
ATOM 727 N N . PRO A 1 92 ? -16.684 -5.293 -10.050 1.00 96.62 92 PRO A N 1
ATOM 728 C CA . PRO A 1 92 ? -17.232 -5.369 -8.702 1.00 96.62 92 PRO A CA 1
ATOM 729 C C . PRO A 1 92 ? -16.546 -6.436 -7.847 1.00 96.62 92 PRO A C 1
ATOM 731 O O . PRO A 1 92 ? -16.351 -7.571 -8.289 1.00 96.62 92 PRO A O 1
ATOM 734 N N . ALA A 1 93 ? -16.279 -6.118 -6.578 1.00 97.38 93 ALA A N 1
ATOM 735 C CA . ALA A 1 93 ? -15.649 -7.037 -5.625 1.00 97.38 93 ALA A CA 1
ATOM 736 C C . ALA A 1 93 ? -16.367 -8.401 -5.530 1.00 97.38 93 ALA A C 1
ATOM 738 O O . ALA A 1 93 ? -15.722 -9.448 -5.468 1.00 97.38 93 ALA A O 1
ATOM 739 N N . THR A 1 94 ? -17.702 -8.405 -5.610 1.00 97.31 94 THR A N 1
ATOM 740 C CA . THR A 1 94 ? -18.528 -9.626 -5.611 1.00 97.31 94 THR A CA 1
ATOM 741 C C . THR A 1 94 ? -18.270 -10.527 -6.819 1.00 97.31 94 THR A C 1
ATOM 743 O O . THR A 1 94 ? -18.357 -11.750 -6.703 1.00 97.31 94 THR A O 1
ATOM 746 N N . VAL A 1 95 ? -17.943 -9.945 -7.976 1.00 97.12 95 VAL A N 1
ATOM 747 C CA . VAL A 1 95 ? -17.542 -10.675 -9.185 1.00 97.12 95 VAL A CA 1
ATOM 748 C C . VAL A 1 95 ? -16.106 -11.160 -9.036 1.00 97.12 95 VAL A C 1
ATOM 750 O O . VAL A 1 95 ? -15.833 -12.328 -9.308 1.00 97.12 95 VAL A O 1
ATOM 753 N N . LEU A 1 96 ? -15.204 -10.311 -8.532 1.00 97.19 96 LEU A N 1
ATOM 754 C CA .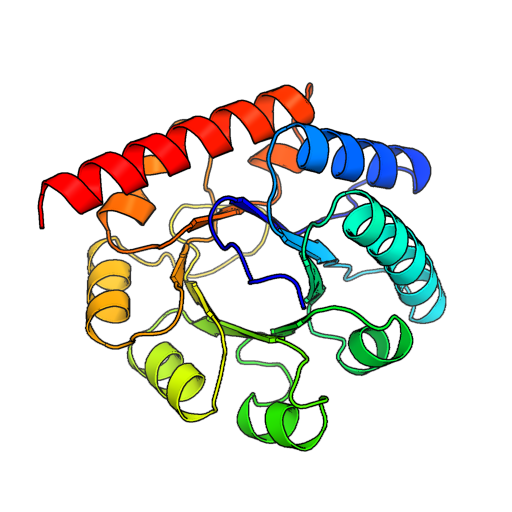 LEU A 1 96 ? -13.798 -10.669 -8.327 1.00 97.19 96 LEU A CA 1
ATOM 755 C C . LEU A 1 96 ? -13.638 -11.883 -7.425 1.00 97.19 96 LEU A C 1
ATOM 757 O O . LEU A 1 96 ? -12.923 -12.813 -7.786 1.00 97.19 96 LEU A O 1
ATOM 761 N N . ARG A 1 97 ? -14.377 -11.945 -6.314 1.00 95.31 97 ARG A N 1
ATOM 762 C CA . ARG A 1 97 ? -14.356 -13.108 -5.417 1.00 95.31 97 ARG A CA 1
ATOM 763 C C . ARG A 1 97 ? -14.773 -14.429 -6.057 1.00 95.31 97 ARG A C 1
ATOM 765 O O . ARG A 1 97 ? -14.451 -15.475 -5.504 1.00 95.31 97 ARG A O 1
ATOM 772 N N . ARG A 1 98 ? -15.452 -14.409 -7.208 1.00 96.38 98 ARG A N 1
ATOM 773 C CA . ARG A 1 98 ? -15.807 -15.623 -7.961 1.00 96.38 98 ARG A CA 1
ATOM 774 C C . ARG A 1 98 ? -14.714 -16.069 -8.931 1.00 96.38 98 ARG A C 1
ATOM 776 O O . ARG A 1 98 ? -14.711 -17.236 -9.306 1.00 96.38 98 ARG A O 1
ATOM 783 N N . ILE A 1 99 ? -13.836 -15.161 -9.360 1.00 96.44 99 ILE A N 1
ATOM 784 C CA . ILE A 1 99 ? -12.850 -15.425 -10.421 1.00 96.44 99 ILE A CA 1
ATOM 785 C C . ILE A 1 99 ? -11.409 -15.480 -9.910 1.00 96.44 99 ILE A C 1
ATOM 787 O O . ILE A 1 99 ? -10.579 -16.139 -10.533 1.00 96.44 99 ILE A O 1
ATOM 791 N N . ILE A 1 100 ? -11.094 -14.814 -8.793 1.00 97.25 100 ILE A N 1
ATOM 792 C CA . ILE A 1 100 ? -9.759 -14.884 -8.193 1.00 97.25 100 ILE A CA 1
ATOM 793 C C . ILE A 1 100 ? -9.635 -16.115 -7.282 1.00 97.25 100 ILE A C 1
ATOM 795 O O . ILE A 1 100 ? -10.615 -16.513 -6.646 1.00 97.25 100 ILE A O 1
ATOM 799 N N . PRO A 1 101 ? -8.440 -16.722 -7.171 1.00 96.62 101 PRO A N 1
ATOM 800 C CA . PRO A 1 101 ? -8.195 -17.800 -6.225 1.00 96.62 101 PRO A CA 1
ATOM 801 C C . PRO A 1 101 ? -8.531 -17.379 -4.793 1.00 96.62 101 PRO A C 1
ATOM 803 O O . PRO A 1 101 ? -8.257 -16.249 -4.396 1.00 96.62 101 PRO A O 1
ATOM 806 N N . LYS A 1 102 ? -9.050 -18.306 -3.982 1.00 93.19 102 LYS A N 1
ATOM 807 C CA . LYS A 1 102 ? -9.463 -18.032 -2.592 1.00 93.19 102 LYS A CA 1
ATOM 808 C C . LYS A 1 102 ? -8.339 -17.444 -1.726 1.00 93.19 102 LYS A C 1
ATOM 810 O O . LYS A 1 102 ? -8.613 -16.727 -0.772 1.00 93.19 102 LYS A O 1
ATOM 815 N N . GLN A 1 103 ? -7.090 -17.779 -2.038 1.00 93.25 103 GLN A N 1
ATOM 816 C CA . GLN A 1 103 ? -5.899 -17.292 -1.347 1.00 93.25 103 GLN A CA 1
ATOM 817 C C . GLN A 1 103 ? -5.426 -15.904 -1.800 1.00 93.25 103 GLN A C 1
ATOM 819 O O . GLN A 1 103 ? -4.591 -15.318 -1.117 1.00 93.25 103 GLN A O 1
ATOM 824 N N . MET A 1 104 ? -5.902 -15.407 -2.947 1.00 96.81 104 MET A N 1
ATOM 825 C CA . MET A 1 104 ? -5.533 -14.088 -3.453 1.00 96.81 104 MET A CA 1
ATOM 826 C C . MET A 1 104 ? -6.308 -13.020 -2.687 1.00 96.81 104 MET A C 1
ATOM 828 O O . MET A 1 104 ? -7.536 -13.088 -2.560 1.00 96.81 104 MET A O 1
ATOM 832 N N . LEU A 1 105 ? -5.580 -12.030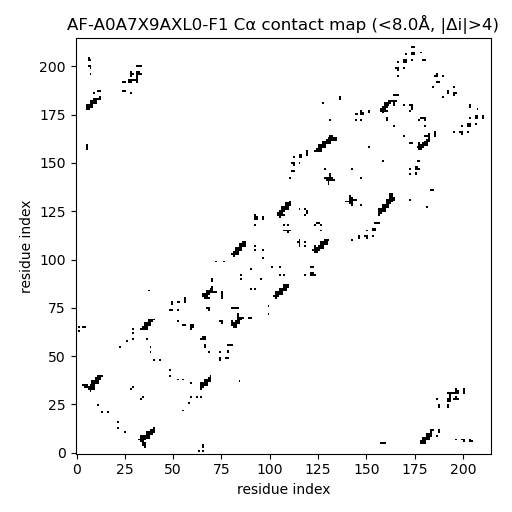 -2.186 1.00 97.94 105 LEU A N 1
ATOM 833 C CA . LEU A 1 105 ? -6.161 -10.962 -1.398 1.00 97.94 105 LEU A CA 1
ATOM 834 C C . LEU A 1 105 ? -6.939 -9.975 -2.281 1.00 97.94 105 LEU A C 1
ATOM 836 O O . LEU A 1 105 ? -6.554 -9.719 -3.422 1.00 97.94 105 LEU A O 1
ATOM 840 N N . LEU A 1 106 ? -8.020 -9.401 -1.753 1.00 98.31 106 LEU A N 1
ATOM 841 C CA . LEU A 1 106 ? -8.807 -8.366 -2.431 1.00 98.31 106 LEU A CA 1
ATOM 842 C C . LEU A 1 106 ? -8.865 -7.090 -1.596 1.00 98.31 106 LEU A C 1
ATOM 844 O O . LEU A 1 106 ? -9.460 -7.072 -0.520 1.00 98.31 106 LEU A O 1
ATOM 848 N N . GLY A 1 107 ? -8.295 -6.016 -2.126 1.00 98.44 107 GLY A N 1
ATOM 849 C CA . GLY A 1 107 ? -8.419 -4.669 -1.591 1.00 98.44 107 GLY A CA 1
ATOM 850 C C . GLY A 1 107 ? -9.471 -3.879 -2.360 1.00 98.44 107 GLY A C 1
ATOM 851 O O . GLY A 1 107 ? -9.584 -4.009 -3.580 1.00 98.44 107 GLY A O 1
ATOM 852 N N . VAL A 1 108 ? -10.249 -3.056 -1.661 1.00 98.50 108 VAL A N 1
ATOM 853 C CA . VAL A 1 108 ? -11.259 -2.192 -2.290 1.00 98.50 108 VAL A CA 1
ATOM 854 C C . VAL A 1 108 ? -11.106 -0.764 -1.785 1.00 98.50 108 VAL A C 1
ATOM 856 O O . VAL A 1 108 ? -10.964 -0.519 -0.589 1.00 98.50 108 VAL A O 1
ATOM 859 N N . SER A 1 109 ? -11.118 0.210 -2.687 1.00 97.75 109 SER A N 1
ATOM 860 C CA . SER A 1 109 ? -11.096 1.626 -2.304 1.00 97.75 109 SER A CA 1
ATOM 861 C C . SER A 1 109 ? -12.472 2.059 -1.801 1.00 97.75 109 SER A C 1
ATOM 863 O O . SER A 1 109 ? -13.450 1.786 -2.481 1.00 97.75 109 SER A O 1
ATOM 865 N N . ALA A 1 110 ? -12.570 2.758 -0.670 1.00 96.62 110 ALA A N 1
ATOM 866 C CA . ALA A 1 110 ? -13.842 3.240 -0.122 1.00 96.62 110 ALA A CA 1
ATOM 867 C C . ALA A 1 110 ? -13.699 4.655 0.458 1.00 96.62 110 ALA A C 1
ATOM 869 O O . ALA A 1 110 ? -12.761 4.938 1.200 1.00 96.62 110 ALA A O 1
ATOM 870 N N . SER A 1 111 ? -14.644 5.540 0.158 1.00 94.88 111 SER A N 1
ATOM 871 C CA . SER A 1 111 ? -14.685 6.927 0.641 1.00 94.88 111 SER A CA 1
ATOM 872 C C . SER A 1 111 ? -15.903 7.207 1.529 1.00 94.88 111 SER A C 1
ATOM 874 O O . SER A 1 111 ? -16.018 8.296 2.090 1.00 94.88 111 SER A O 1
ATOM 876 N N . THR A 1 112 ? -16.801 6.235 1.695 1.00 96.44 112 THR A N 1
ATOM 877 C CA . THR A 1 112 ? -17.986 6.316 2.556 1.00 96.44 112 THR A CA 1
ATOM 878 C C . THR A 1 112 ? -18.158 5.056 3.405 1.00 96.44 112 THR A C 1
ATOM 880 O O . THR A 1 112 ? -17.568 4.008 3.135 1.00 96.44 112 THR A O 1
ATOM 883 N N . VAL A 1 113 ? -18.995 5.154 4.443 1.00 97.69 113 VAL A N 1
ATOM 884 C CA . VAL A 1 113 ? -19.367 4.011 5.294 1.00 97.69 113 VAL A CA 1
ATOM 885 C C . VAL A 1 113 ? -20.044 2.907 4.479 1.00 97.69 113 VAL A C 1
ATOM 887 O O . VAL A 1 113 ? -19.727 1.734 4.668 1.00 97.69 113 VAL A O 1
ATOM 890 N N . ASP A 1 114 ? -20.937 3.270 3.559 1.00 98.19 114 ASP A N 1
ATOM 891 C CA . ASP A 1 114 ? -21.694 2.296 2.772 1.00 98.19 114 ASP A CA 1
ATOM 892 C C . ASP A 1 114 ? -20.799 1.536 1.790 1.00 98.19 114 ASP A C 1
ATOM 894 O O . ASP A 1 114 ? -20.884 0.312 1.718 1.00 98.19 114 ASP A O 1
ATOM 898 N N . GLU A 1 115 ? -19.873 2.222 1.113 1.00 97.94 115 GLU A N 1
ATOM 899 C CA . GLU A 1 115 ? -18.879 1.574 0.246 1.00 97.94 115 GLU A CA 1
ATOM 900 C C . GLU A 1 115 ? -17.984 0.609 1.033 1.00 97.94 115 GLU A C 1
ATOM 902 O O . GLU A 1 115 ? -17.727 -0.506 0.581 1.00 97.94 115 GLU A O 1
ATOM 907 N N . ALA A 1 116 ? -17.527 1.004 2.227 1.00 98.25 116 ALA A N 1
ATOM 908 C CA . ALA A 1 116 ? -16.668 0.159 3.052 1.00 98.25 116 ALA A CA 1
ATOM 909 C C . ALA A 1 116 ? -17.404 -1.096 3.551 1.00 98.25 116 ALA A C 1
ATOM 911 O O . ALA A 1 116 ? -16.863 -2.201 3.480 1.00 98.25 116 ALA A O 1
ATOM 912 N N . LYS A 1 117 ? -18.660 -0.951 3.995 1.00 98.56 117 LYS A N 1
ATOM 913 C CA . LYS A 1 117 ? -19.509 -2.088 4.385 1.00 98.56 117 LYS A CA 1
ATOM 914 C C . LYS A 1 117 ? -19.804 -3.000 3.200 1.00 98.56 117 LYS A C 1
ATOM 916 O O . LYS A 1 117 ? -19.736 -4.217 3.346 1.00 98.56 117 LYS A O 1
ATOM 921 N N . ALA A 1 118 ? -20.111 -2.431 2.036 1.00 98.38 118 ALA A N 1
ATOM 922 C CA . ALA A 1 118 ? -20.350 -3.199 0.821 1.00 98.38 118 ALA A CA 1
ATOM 923 C C . ALA A 1 118 ? -19.099 -3.986 0.404 1.00 98.38 118 ALA A C 1
ATOM 925 O O . ALA A 1 118 ? -19.210 -5.156 0.043 1.00 98.38 118 ALA A O 1
ATOM 926 N N . ALA A 1 119 ? -17.910 -3.387 0.514 1.00 98.38 119 ALA A N 1
ATOM 927 C CA . ALA A 1 119 ? -16.644 -4.067 0.260 1.00 98.38 119 ALA A CA 1
ATOM 928 C C . ALA A 1 119 ? -16.418 -5.247 1.218 1.00 98.38 119 ALA A C 1
ATOM 930 O O . ALA A 1 119 ? -16.114 -6.350 0.764 1.00 98.38 119 ALA A O 1
ATOM 931 N N . GLU A 1 120 ? -16.610 -5.048 2.526 1.00 98.56 120 GLU A N 1
ATOM 932 C CA . GLU A 1 120 ? -16.480 -6.117 3.525 1.00 98.56 120 GLU A CA 1
ATOM 933 C C . GLU A 1 120 ? -17.489 -7.251 3.282 1.00 98.56 120 GLU A C 1
ATOM 935 O O . GLU A 1 120 ? -17.115 -8.423 3.273 1.00 98.56 120 GLU A O 1
ATOM 940 N N . GLN A 1 121 ? -18.751 -6.923 2.993 1.00 98.31 121 GLN A N 1
ATOM 941 C CA . GLN A 1 121 ? -19.796 -7.906 2.674 1.00 98.31 121 GLN A CA 1
ATOM 942 C C . GLN A 1 121 ? -19.527 -8.655 1.365 1.00 98.31 121 GLN A C 1
ATOM 944 O O . GLN A 1 121 ? -19.825 -9.844 1.257 1.00 98.31 121 GLN A O 1
ATOM 949 N N . ALA A 1 122 ? -18.930 -7.983 0.379 1.00 97.69 122 ALA A N 1
ATOM 950 C CA . ALA A 1 122 ? -18.443 -8.602 -0.850 1.00 97.69 122 ALA A CA 1
ATOM 951 C C . ALA A 1 122 ? -17.201 -9.479 -0.621 1.00 97.69 122 ALA A C 1
ATOM 953 O O . ALA A 1 122 ? -16.739 -10.147 -1.546 1.00 97.69 122 ALA A O 1
ATOM 954 N N . GLY A 1 123 ? -16.679 -9.489 0.605 1.00 97.31 123 GLY A N 1
ATOM 955 C CA . GLY A 1 123 ? -15.586 -10.323 1.051 1.00 97.31 123 GLY A CA 1
ATOM 956 C C . GLY A 1 123 ? -14.219 -9.699 0.845 1.00 97.31 123 GLY A C 1
ATOM 957 O O . GLY A 1 123 ? -13.289 -10.470 0.707 1.00 97.31 123 GLY A O 1
ATOM 958 N N . ALA A 1 124 ? -14.054 -8.376 0.755 1.00 98.06 124 ALA A N 1
ATOM 959 C CA . ALA A 1 124 ? -12.730 -7.743 0.690 1.00 98.06 124 ALA A CA 1
ATOM 960 C C . ALA A 1 124 ? -11.865 -8.091 1.921 1.00 98.06 124 ALA A C 1
ATOM 962 O O . ALA A 1 124 ? -12.380 -8.212 3.028 1.00 98.06 124 ALA A O 1
ATOM 963 N N . ASP A 1 125 ? -10.550 -8.235 1.735 1.00 98.19 125 ASP A N 1
ATOM 964 C CA . ASP A 1 125 ? -9.588 -8.464 2.827 1.00 98.19 125 ASP A CA 1
ATOM 965 C C . ASP A 1 125 ? -9.058 -7.163 3.430 1.00 98.19 125 ASP A C 1
ATOM 967 O O . ASP A 1 125 ? -8.517 -7.171 4.534 1.00 98.19 125 ASP A O 1
ATOM 971 N N . CYS A 1 126 ? -9.160 -6.048 2.709 1.00 98.38 126 CYS A N 1
ATOM 972 C CA . CYS A 1 126 ? -8.838 -4.727 3.226 1.00 98.38 126 CYS A CA 1
ATOM 973 C C . CYS A 1 126 ? -9.578 -3.632 2.456 1.00 98.38 126 CYS A C 1
ATOM 975 O O . CYS A 1 126 ? -10.023 -3.827 1.320 1.00 98.38 126 CYS A O 1
ATOM 977 N N . VAL A 1 127 ? -9.676 -2.457 3.076 1.00 98.44 127 VAL A N 1
ATOM 978 C CA . VAL A 1 127 ? -10.189 -1.248 2.426 1.00 98.44 127 VAL A CA 1
ATOM 979 C C . VAL A 1 127 ? -9.152 -0.133 2.418 1.00 98.44 127 VAL A C 1
ATOM 981 O O . VAL A 1 127 ? -8.464 0.102 3.411 1.00 98.44 127 VAL A O 1
ATOM 984 N N . GLY A 1 128 ? -9.037 0.553 1.281 1.00 97.94 128 GLY A N 1
ATOM 985 C CA . GLY A 1 128 ? -8.235 1.765 1.122 1.00 97.94 128 GLY A CA 1
ATOM 986 C C . GLY A 1 128 ? -9.115 3.007 1.224 1.00 97.94 128 GLY A C 1
ATOM 987 O O . GLY A 1 128 ? -9.912 3.267 0.326 1.00 97.94 128 GLY A O 1
ATOM 988 N N . CYS A 1 129 ? -8.959 3.782 2.292 1.00 96.75 129 CYS A N 1
ATOM 989 C CA . CYS A 1 129 ? -9.786 4.937 2.612 1.00 96.75 129 CYS A CA 1
ATOM 990 C C . CYS A 1 129 ? -9.060 6.255 2.350 1.00 96.75 129 CYS A C 1
ATOM 992 O O . CYS A 1 129 ? -8.018 6.536 2.943 1.00 96.75 129 CYS A O 1
ATOM 994 N N . GLY A 1 130 ? -9.611 7.087 1.468 1.00 86.88 130 GLY A N 1
ATOM 995 C CA . GLY A 1 130 ? -8.994 8.358 1.106 1.00 86.88 130 GLY A CA 1
ATOM 996 C C . GLY A 1 130 ? -9.681 9.094 -0.050 1.00 86.88 130 GLY A C 1
ATOM 997 O O . GLY A 1 130 ? -10.701 8.634 -0.558 1.00 86.88 130 GLY A O 1
ATOM 998 N N . ALA A 1 131 ? -9.144 10.241 -0.485 1.00 85.06 131 ALA A N 1
ATOM 999 C CA . ALA A 1 131 ? -7.908 10.855 0.027 1.00 85.06 131 ALA A CA 1
ATOM 1000 C C . ALA A 1 131 ? -8.103 11.536 1.391 1.00 85.06 131 ALA A C 1
ATOM 1002 O O . ALA A 1 131 ? -9.076 12.257 1.572 1.00 85.06 131 ALA A O 1
ATOM 1003 N N . VAL A 1 132 ? -7.182 11.345 2.338 1.00 90.19 132 VAL A N 1
ATOM 1004 C CA . VAL A 1 132 ? -7.278 11.941 3.690 1.00 90.19 132 VAL A CA 1
ATOM 1005 C C . VAL A 1 132 ? -6.637 13.332 3.788 1.00 90.19 132 VAL A C 1
ATOM 1007 O O . VAL A 1 132 ? -7.027 14.149 4.617 1.00 90.19 132 VAL A O 1
ATOM 1010 N N . PHE A 1 133 ? -5.693 13.635 2.896 1.00 88.62 133 PHE A N 1
ATOM 1011 C CA . PHE A 1 133 ? -5.112 14.960 2.691 1.00 88.62 133 PHE A CA 1
ATOM 1012 C C . PHE A 1 133 ? -5.050 15.285 1.193 1.00 88.62 133 PHE A C 1
ATOM 1014 O O . PHE A 1 133 ? -5.116 14.389 0.347 1.00 88.62 133 PHE A O 1
ATOM 1021 N N . ALA A 1 134 ? -4.897 16.571 0.860 1.00 82.31 134 ALA A N 1
ATOM 1022 C CA . ALA A 1 134 ? -4.730 17.015 -0.523 1.00 82.31 134 ALA A CA 1
ATOM 1023 C C . ALA A 1 134 ? -3.527 16.326 -1.194 1.00 82.31 134 ALA A C 1
ATOM 1025 O O . ALA A 1 134 ? -2.478 16.123 -0.575 1.00 82.31 134 ALA A O 1
ATOM 1026 N N . THR A 1 135 ? -3.688 15.942 -2.460 1.00 73.00 135 THR A N 1
ATOM 1027 C CA . THR A 1 135 ? -2.670 15.219 -3.225 1.00 73.00 135 THR A CA 1
ATOM 1028 C C . THR A 1 135 ? -2.787 15.511 -4.713 1.00 73.00 135 THR A C 1
ATOM 1030 O O . THR A 1 135 ? -3.889 15.554 -5.253 1.00 73.00 135 THR A O 1
ATOM 1033 N N . ASP A 1 136 ? -1.642 15.629 -5.382 1.00 74.31 136 ASP A N 1
ATOM 1034 C CA . ASP A 1 136 ? -1.575 15.832 -6.833 1.00 74.31 136 ASP A CA 1
ATOM 1035 C C . ASP A 1 136 ? -1.683 14.513 -7.625 1.00 74.31 136 ASP A C 1
ATOM 1037 O O . ASP A 1 136 ? -1.763 14.515 -8.848 1.00 74.31 136 ASP A O 1
ATOM 1041 N N . THR A 1 137 ? -1.703 13.356 -6.949 1.00 65.25 137 THR A N 1
ATOM 1042 C CA . THR A 1 137 ? -1.714 12.033 -7.601 1.00 65.25 137 THR A CA 1
ATOM 1043 C C . THR A 1 137 ? -3.081 11.666 -8.200 1.00 65.25 137 THR A C 1
ATOM 1045 O O . THR A 1 137 ? -3.152 10.901 -9.167 1.00 65.25 137 THR A O 1
ATOM 1048 N N . LYS A 1 138 ? -4.184 12.170 -7.626 1.00 63.56 138 LYS A N 1
ATOM 1049 C CA . LYS A 1 138 ? -5.559 11.992 -8.130 1.00 63.56 138 LYS A CA 1
ATOM 1050 C C . LYS A 1 138 ? -6.474 13.063 -7.526 1.00 63.56 138 LYS A C 1
ATOM 1052 O O . LYS A 1 138 ? -6.503 13.210 -6.308 1.00 63.56 138 LYS A O 1
ATOM 1057 N N . SER A 1 139 ? -7.267 13.746 -8.354 1.00 62.94 139 SER A N 1
ATOM 1058 C CA . SER A 1 139 ? -8.314 14.662 -7.877 1.00 62.94 139 SER A CA 1
ATOM 1059 C C . SER A 1 139 ? -9.467 13.863 -7.266 1.00 62.94 139 SER A C 1
ATOM 1061 O O . SER A 1 139 ? -10.138 13.104 -7.968 1.00 62.94 139 SER A O 1
ATOM 1063 N N . VAL A 1 140 ? -9.660 13.978 -5.953 1.00 69.19 140 VAL A N 1
ATOM 1064 C CA . VAL A 1 140 ? -10.745 13.320 -5.213 1.00 69.19 140 VAL A CA 1
ATOM 1065 C C . VAL A 1 140 ? -11.225 14.207 -4.067 1.00 69.19 140 VAL A C 1
ATOM 1067 O O . VAL A 1 140 ? -10.477 15.033 -3.541 1.00 69.19 140 VAL A O 1
ATOM 1070 N N . LYS A 1 141 ? -12.480 14.012 -3.656 1.00 77.56 141 LYS A N 1
ATOM 1071 C CA . LYS A 1 141 ? -13.030 14.635 -2.450 1.00 77.56 141 LYS A CA 1
ATOM 1072 C C . LYS A 1 141 ? -12.261 14.142 -1.220 1.00 77.56 141 LYS A C 1
ATOM 1074 O O . LYS A 1 141 ? -12.014 12.945 -1.087 1.00 77.56 141 LYS A O 1
ATOM 1079 N N . LEU A 1 142 ? -11.906 15.067 -0.329 1.00 88.38 142 LEU A N 1
ATOM 1080 C CA . LEU A 1 142 ? -11.209 14.725 0.908 1.00 88.38 142 LEU A CA 1
ATOM 1081 C C . LEU A 1 142 ? -12.139 14.011 1.891 1.00 88.38 142 LEU A C 1
ATOM 1083 O O . LEU A 1 142 ? -13.266 14.448 2.135 1.00 88.38 142 LEU A O 1
ATOM 1087 N N . LEU A 1 143 ? -11.625 12.937 2.478 1.00 90.81 143 LEU A N 1
ATOM 1088 C CA . LEU A 1 143 ? -12.221 12.216 3.588 1.00 90.81 143 LEU A CA 1
ATOM 1089 C C . LEU A 1 143 ? -11.722 12.828 4.900 1.00 90.81 143 LEU A C 1
ATOM 1091 O O . LEU A 1 143 ? -10.521 12.859 5.161 1.00 90.81 143 LEU A O 1
ATOM 1095 N N . SER A 1 144 ? -12.641 13.324 5.728 1.00 92.06 144 SER A N 1
ATOM 1096 C CA . SER A 1 144 ? -12.301 13.915 7.025 1.00 92.06 144 SER A CA 1
ATOM 1097 C C . SER A 1 144 ? -11.916 12.855 8.063 1.00 92.06 144 SER A C 1
ATOM 1099 O O . SER A 1 144 ? -12.252 11.676 7.923 1.00 92.06 144 SER A O 1
ATOM 1101 N N 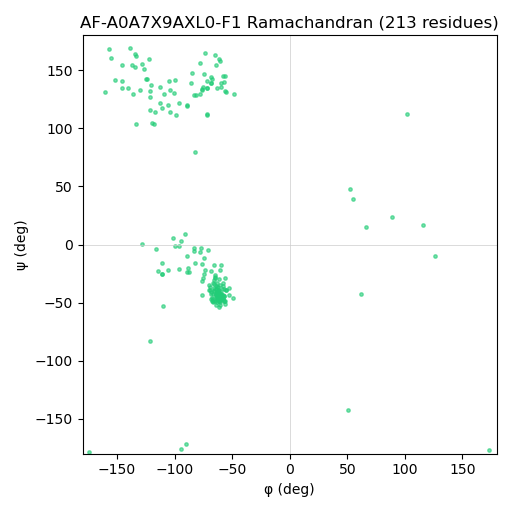. SER A 1 145 ? -11.290 13.285 9.166 1.00 93.56 145 SER A N 1
ATOM 1102 C CA . SER A 1 145 ? -11.053 12.428 10.338 1.00 93.56 145 SER A CA 1
ATOM 1103 C C . SER A 1 145 ? -12.332 11.754 10.838 1.00 93.56 145 SER A C 1
ATOM 1105 O O . SER A 1 145 ? -12.321 10.559 11.108 1.00 93.56 145 SER A O 1
ATOM 1107 N N . GLN A 1 146 ? -13.450 12.487 10.914 1.00 95.75 146 GLN A N 1
ATOM 1108 C CA . GLN A 1 146 ? -14.733 11.907 11.325 1.00 95.75 146 GLN A CA 1
ATOM 1109 C C . GLN A 1 146 ? -15.216 10.846 10.329 1.00 95.75 146 GLN A C 1
ATOM 1111 O O . GLN A 1 146 ? -15.787 9.840 10.738 1.00 95.75 146 GLN A O 1
ATOM 1116 N N . GLY A 1 147 ? -14.957 11.041 9.032 1.00 96.06 147 GLY A N 1
ATOM 1117 C CA . GLY A 1 147 ? -15.258 10.052 8.000 1.00 96.06 147 GLY A CA 1
ATOM 1118 C C . GLY A 1 147 ? -14.461 8.757 8.176 1.00 96.06 147 GLY A C 1
ATOM 1119 O O . GLY A 1 147 ? -15.050 7.679 8.158 1.00 96.06 147 GLY A O 1
ATOM 1120 N N . LEU A 1 148 ? -13.147 8.847 8.421 1.00 96.25 148 LEU A N 1
ATOM 1121 C CA . LEU A 1 148 ? -12.312 7.675 8.733 1.00 96.25 148 LEU A CA 1
ATOM 1122 C C . LEU A 1 148 ? -12.789 6.942 9.991 1.00 96.25 148 LEU A C 1
ATOM 1124 O O . LEU A 1 148 ? -12.913 5.718 9.973 1.00 96.25 148 LEU A O 1
ATOM 1128 N N . GLN A 1 149 ? -13.092 7.681 11.060 1.00 97.50 149 GLN A N 1
ATOM 1129 C CA . GLN A 1 149 ? -13.587 7.111 12.315 1.00 97.50 149 GLN A CA 1
ATOM 1130 C C . GLN A 1 149 ? -14.929 6.393 12.111 1.00 97.50 149 GLN A C 1
ATOM 1132 O O . GLN A 1 149 ? -15.118 5.283 12.609 1.00 97.50 149 GLN A O 1
ATOM 1137 N N . ALA A 1 150 ? -15.838 6.987 11.331 1.00 98.06 150 ALA A N 1
ATOM 1138 C CA . ALA A 1 150 ? -17.121 6.379 10.994 1.00 98.06 150 ALA A CA 1
ATOM 1139 C C . ALA A 1 150 ? -16.952 5.086 10.179 1.00 98.06 150 ALA A C 1
ATOM 1141 O O . ALA A 1 150 ? -17.615 4.093 10.472 1.00 98.06 150 ALA A O 1
ATOM 1142 N N . ILE A 1 151 ? -16.037 5.064 9.201 1.00 98.19 151 ILE A N 1
ATOM 1143 C CA . ILE A 1 151 ? -15.723 3.844 8.442 1.00 98.19 151 ILE A CA 1
ATOM 1144 C C . ILE A 1 151 ? -15.139 2.776 9.369 1.00 98.19 151 ILE A C 1
ATOM 1146 O O . ILE A 1 151 ? -15.622 1.645 9.369 1.00 98.19 151 ILE A O 1
ATOM 1150 N N . ARG A 1 152 ? -14.157 3.122 10.211 1.00 97.31 152 ARG A N 1
ATOM 1151 C CA . ARG A 1 152 ? -13.552 2.175 11.161 1.00 97.31 152 ARG A CA 1
ATOM 1152 C C . ARG A 1 152 ? -14.580 1.554 12.101 1.00 97.31 152 ARG A C 1
ATOM 1154 O O . ARG A 1 152 ? -14.452 0.376 12.423 1.00 97.31 152 ARG A O 1
ATOM 1161 N N . ALA A 1 153 ? -15.567 2.327 12.551 1.00 97.94 153 ALA A N 1
ATOM 1162 C CA . ALA A 1 153 ? -16.645 1.829 13.400 1.00 97.94 153 ALA A CA 1
ATOM 1163 C C . ALA A 1 153 ? -17.586 0.854 12.666 1.00 97.94 153 ALA A C 1
ATOM 1165 O O . ALA A 1 153 ? -18.251 0.046 13.310 1.00 97.94 153 ALA A O 1
ATOM 1166 N N . ALA A 1 154 ? -17.643 0.925 11.334 1.00 97.94 154 ALA A N 1
ATOM 1167 C CA . ALA A 1 154 ? -18.573 0.165 10.510 1.00 97.94 154 ALA A CA 1
ATOM 1168 C C . ALA A 1 154 ? -18.007 -1.143 9.934 1.00 97.94 154 ALA A C 1
ATOM 1170 O O . ALA A 1 154 ? -18.802 -2.007 9.570 1.00 97.94 154 ALA A O 1
ATOM 1171 N N . VAL A 1 155 ? -16.680 -1.289 9.848 1.00 97.94 155 VAL A N 1
ATOM 1172 C CA . VAL A 1 155 ? -16.011 -2.486 9.305 1.00 97.94 155 VAL A CA 1
ATOM 1173 C C . VAL A 1 155 ? -15.063 -3.110 10.324 1.00 97.94 155 VAL A C 1
ATOM 1175 O O . VAL A 1 155 ? -14.632 -2.446 11.266 1.00 97.94 155 VAL A O 1
ATOM 1178 N N . GLN A 1 156 ? -14.711 -4.382 10.145 1.00 97.06 156 GLN A N 1
ATOM 1179 C CA . GLN A 1 156 ? -13.753 -5.134 10.968 1.00 97.06 156 GLN A CA 1
ATOM 1180 C C . GLN A 1 156 ? -12.457 -5.470 10.220 1.00 97.06 156 GLN A C 1
ATOM 1182 O O . GLN A 1 156 ? -11.402 -5.559 10.851 1.00 97.06 156 GLN A O 1
ATOM 1187 N N . ILE A 1 157 ? -12.495 -5.554 8.891 1.00 97.81 157 ILE A N 1
ATOM 1188 C CA . ILE A 1 157 ? -11.303 -5.780 8.060 1.00 97.81 157 ILE A CA 1
ATOM 1189 C C . ILE A 1 157 ? -10.231 -4.673 8.203 1.00 97.81 157 ILE A C 1
ATOM 1191 O O . ILE A 1 157 ? -10.536 -3.552 8.633 1.00 97.81 157 ILE A O 1
ATOM 1195 N N . PRO A 1 158 ? -8.955 -4.973 7.878 1.00 98.00 158 PRO A N 1
ATOM 1196 C CA . PRO A 1 158 ? -7.879 -3.989 7.813 1.00 98.00 158 PRO A CA 1
ATOM 1197 C C . PRO A 1 158 ? -8.244 -2.736 7.010 1.00 98.00 158 PRO A C 1
ATOM 1199 O O . PRO A 1 158 ? -8.672 -2.824 5.857 1.00 98.00 158 PRO A O 1
ATOM 1202 N N . MET A 1 159 ? -8.011 -1.567 7.608 1.00 98.00 159 MET A N 1
ATOM 1203 C CA . MET A 1 159 ? -8.259 -0.268 6.979 1.00 98.00 159 MET A CA 1
ATOM 1204 C C . MET A 1 159 ? -6.944 0.476 6.729 1.00 98.00 159 MET A C 1
ATOM 1206 O O . MET A 1 159 ? -6.203 0.770 7.663 1.00 98.00 159 MET A O 1
ATOM 1210 N N . LEU A 1 160 ? -6.663 0.822 5.476 1.00 98.50 1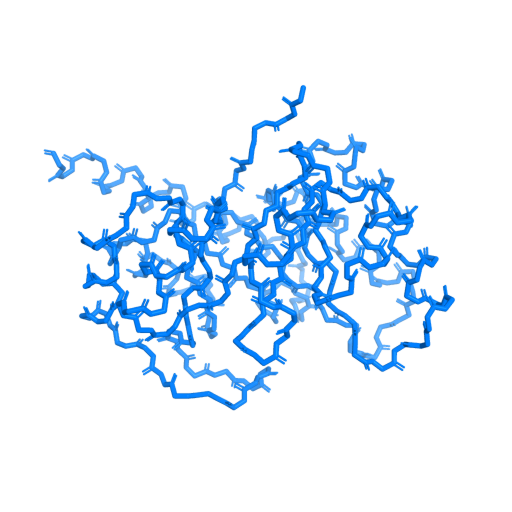60 LEU A N 1
ATOM 1211 C CA . LEU A 1 160 ? -5.524 1.648 5.075 1.00 98.50 160 LEU A CA 1
ATOM 1212 C C . LEU A 1 160 ? -5.994 3.076 4.824 1.00 98.50 160 LEU A C 1
ATOM 1214 O O . LEU A 1 160 ? -6.925 3.277 4.053 1.00 98.50 160 LEU A O 1
ATOM 1218 N N . ALA A 1 161 ? -5.330 4.076 5.394 1.00 98.00 161 ALA A N 1
ATOM 1219 C CA . ALA A 1 161 ? -5.538 5.457 4.960 1.00 98.00 161 ALA A CA 1
ATOM 1220 C C . ALA A 1 161 ? -4.644 5.781 3.759 1.00 98.00 161 ALA A C 1
ATOM 1222 O O . ALA A 1 161 ? -3.473 5.410 3.752 1.00 98.00 161 ALA A O 1
ATOM 1223 N N . ILE A 1 162 ? -5.157 6.504 2.767 1.00 97.00 162 ILE A N 1
ATOM 1224 C CA . ILE A 1 162 ? -4.400 6.909 1.576 1.00 97.00 162 ILE A CA 1
ATOM 1225 C C . ILE A 1 162 ? -4.684 8.367 1.206 1.00 97.00 162 ILE A C 1
ATOM 1227 O O . ILE A 1 162 ? -5.746 8.904 1.505 1.00 97.00 162 ILE A O 1
ATOM 1231 N N . GLY A 1 163 ? -3.737 9.009 0.518 1.00 94.19 163 GLY A N 1
ATOM 1232 C CA . GLY A 1 163 ? -3.900 10.336 -0.086 1.00 94.19 163 GLY A CA 1
ATOM 1233 C C . GLY A 1 163 ? -3.247 11.454 0.724 1.00 94.19 163 GLY A C 1
ATOM 1234 O O . GLY A 1 163 ? -3.670 11.757 1.834 1.00 94.19 163 GLY A O 1
ATOM 1235 N N . GLY A 1 164 ? -2.190 12.047 0.159 1.00 94.19 164 GLY A N 1
ATOM 1236 C CA . GLY A 1 164 ? -1.467 13.190 0.737 1.00 94.19 164 GLY A CA 1
ATOM 1237 C C . GLY A 1 164 ? -0.709 12.900 2.043 1.00 94.19 164 GLY A C 1
ATOM 1238 O O . GLY A 1 164 ? -0.301 13.823 2.751 1.00 94.19 164 GLY A O 1
ATOM 1239 N N . ILE A 1 165 ? -0.510 11.622 2.372 1.00 96.75 165 ILE A N 1
ATOM 1240 C CA . ILE A 1 165 ? 0.209 11.190 3.573 1.00 96.75 165 ILE A CA 1
ATOM 1241 C C . ILE A 1 165 ? 1.723 11.358 3.378 1.00 96.75 165 ILE A C 1
ATOM 1243 O O . ILE A 1 165 ? 2.285 10.966 2.355 1.00 96.75 165 ILE A O 1
ATOM 1247 N N . LYS A 1 166 ? 2.376 11.933 4.388 1.00 96.75 166 LYS A N 1
ATOM 1248 C CA . LYS A 1 166 ? 3.815 12.187 4.531 1.00 96.75 166 LYS A CA 1
ATOM 1249 C C . LYS A 1 166 ? 4.235 11.860 5.971 1.00 96.75 166 LYS A C 1
ATOM 1251 O O . LYS A 1 166 ? 3.388 11.732 6.849 1.00 96.75 166 LYS A O 1
ATOM 1256 N N . VAL A 1 167 ? 5.541 11.805 6.249 1.00 97.19 167 VAL A N 1
ATOM 1257 C CA . VAL A 1 167 ? 6.074 11.551 7.610 1.00 97.19 167 VAL A CA 1
ATOM 1258 C C . VAL A 1 167 ? 5.420 12.463 8.656 1.00 97.19 167 VAL A C 1
ATOM 1260 O O . VAL A 1 167 ? 4.958 11.986 9.686 1.00 97.19 167 VAL A O 1
ATOM 1263 N N . ALA A 1 168 ? 5.301 13.759 8.351 1.00 97.19 168 ALA A N 1
ATOM 1264 C CA . ALA A 1 168 ? 4.779 14.765 9.276 1.00 97.19 168 ALA A CA 1
ATOM 1265 C C . ALA A 1 168 ? 3.293 14.599 9.650 1.00 97.19 168 ALA A C 1
ATOM 1267 O O . ALA A 1 168 ? 2.856 15.198 10.627 1.00 97.19 168 ALA A O 1
ATOM 1268 N N . ASN A 1 169 ? 2.503 13.829 8.890 1.00 97.06 169 ASN A N 1
ATOM 1269 C CA . ASN A 1 169 ? 1.062 13.678 9.132 1.00 97.06 169 ASN A CA 1
ATOM 1270 C C . ASN A 1 169 ? 0.580 12.216 9.209 1.00 97.06 169 ASN A C 1
ATOM 1272 O O . ASN A 1 169 ? -0.606 11.993 9.446 1.00 97.06 169 ASN A O 1
ATOM 1276 N N . ALA A 1 170 ? 1.469 11.224 9.070 1.00 97.94 170 ALA A N 1
ATOM 1277 C CA . ALA A 1 170 ? 1.104 9.804 9.018 1.00 97.94 170 ALA A CA 1
ATOM 1278 C C . ALA A 1 170 ? 0.490 9.262 10.322 1.00 97.94 170 ALA A C 1
ATOM 1280 O O . ALA A 1 170 ? -0.316 8.335 10.272 1.00 97.94 170 ALA A O 1
ATOM 1281 N N . ALA A 1 171 ? 0.809 9.853 11.478 1.00 98.06 171 ALA A N 1
ATOM 1282 C CA . ALA A 1 171 ? 0.246 9.434 12.764 1.00 98.06 171 ALA A CA 1
ATOM 1283 C C . ALA A 1 171 ? -1.267 9.697 12.868 1.00 98.06 171 ALA A C 1
ATOM 1285 O O . ALA A 1 171 ? -1.996 8.927 13.494 1.00 98.06 171 ALA A O 1
ATOM 1286 N N . ARG A 1 172 ? -1.761 10.768 12.232 1.00 97.38 172 ARG A N 1
ATOM 1287 C CA . ARG A 1 172 ? -3.159 11.195 12.354 1.00 97.38 172 ARG A CA 1
ATOM 1288 C C . ARG A 1 172 ? -4.165 10.145 11.856 1.00 97.38 172 ARG A C 1
ATOM 1290 O O . ARG A 1 172 ? -5.035 9.778 12.640 1.00 97.38 172 ARG A O 1
ATOM 1297 N N . PRO A 1 173 ? -4.068 9.618 10.621 1.00 97.62 173 PRO A N 1
ATOM 1298 C CA . PRO A 1 173 ? -4.999 8.594 10.157 1.00 97.62 173 PRO A CA 1
ATOM 1299 C C . PRO A 1 173 ? -4.957 7.302 10.987 1.00 97.62 173 PRO A C 1
ATOM 1301 O O . PRO A 1 173 ? -5.984 6.640 11.125 1.00 97.62 173 PRO A O 1
ATOM 1304 N N . ILE A 1 174 ? -3.804 6.949 11.571 1.00 98.38 174 ILE A N 1
ATOM 1305 C CA . ILE A 1 174 ? -3.706 5.808 12.492 1.00 98.38 174 ILE A CA 1
ATOM 1306 C C . ILE A 1 174 ? -4.537 6.067 13.753 1.00 98.38 174 ILE A C 1
ATOM 1308 O O . ILE A 1 174 ? -5.362 5.226 14.127 1.00 98.38 174 ILE A O 1
ATOM 1312 N N . ALA A 1 175 ? -4.378 7.247 14.365 1.00 97.19 175 ALA A N 1
ATOM 1313 C CA . ALA A 1 175 ? -5.185 7.681 15.506 1.00 97.19 175 ALA A CA 1
ATOM 1314 C C . ALA A 1 175 ? -6.690 7.705 15.174 1.00 97.19 175 ALA A C 1
ATOM 1316 O O . ALA A 1 175 ? -7.504 7.306 16.002 1.00 97.19 175 ALA A O 1
ATOM 1317 N N . ASP A 1 176 ? -7.046 8.074 13.940 1.00 96.75 176 ASP A N 1
ATOM 1318 C CA . ASP A 1 176 ? -8.429 8.098 13.440 1.00 96.75 176 ASP A CA 1
ATOM 1319 C C . ASP A 1 176 ? -8.999 6.709 13.086 1.00 96.75 176 ASP A C 1
ATOM 1321 O O . ASP A 1 176 ? -10.171 6.601 12.730 1.00 96.75 176 ASP A O 1
ATOM 1325 N N . GLY A 1 177 ? -8.214 5.633 13.195 1.00 97.00 177 GLY A N 1
ATOM 1326 C CA . GLY A 1 177 ? -8.725 4.269 13.050 1.00 97.00 177 GLY A CA 1
ATOM 1327 C C . GLY A 1 177 ? -8.012 3.402 12.016 1.00 97.00 177 GLY A C 1
ATOM 1328 O O . GLY A 1 177 ? -8.215 2.189 12.033 1.00 97.00 177 GLY A O 1
ATOM 1329 N N . ALA A 1 178 ? -7.129 3.946 11.178 1.00 98.06 178 ALA A N 1
ATOM 1330 C CA . ALA A 1 178 ? -6.414 3.146 10.183 1.00 98.06 178 ALA A CA 1
ATOM 1331 C C . ALA A 1 178 ? -5.415 2.167 10.828 1.00 98.06 178 ALA A C 1
ATOM 1333 O O . ALA A 1 178 ? -4.789 2.463 11.844 1.00 98.06 178 ALA A O 1
ATOM 1334 N N . ASP A 1 179 ? -5.272 0.983 10.243 1.00 98.38 179 ASP A N 1
ATOM 1335 C CA . ASP A 1 179 ? -4.323 -0.060 10.656 1.00 98.38 179 ASP A CA 1
ATOM 1336 C C . ASP A 1 179 ? -2.965 0.078 9.959 1.00 98.38 179 ASP A C 1
ATOM 1338 O O . ASP A 1 179 ? -1.990 -0.576 10.330 1.00 98.38 179 ASP A O 1
ATOM 1342 N N . GLY A 1 180 ? -2.902 0.961 8.968 1.00 98.50 180 GLY A N 1
ATOM 1343 C CA . GLY A 1 180 ? -1.695 1.355 8.271 1.00 98.50 180 GLY A CA 1
ATOM 1344 C C . GLY A 1 180 ? -1.965 2.490 7.295 1.00 98.50 180 GLY A C 1
ATOM 1345 O O . GLY A 1 180 ? -3.090 2.989 7.178 1.00 98.50 180 GLY A O 1
ATOM 1346 N N . VAL A 1 181 ? -0.919 2.905 6.591 1.00 98.69 181 VAL A N 1
ATOM 1347 C CA . VAL A 1 181 ? -1.006 3.973 5.591 1.00 98.69 181 VAL A CA 1
ATOM 1348 C C . VAL A 1 181 ? -0.513 3.483 4.242 1.00 98.69 181 VAL A C 1
ATOM 1350 O O . VAL A 1 181 ? 0.476 2.752 4.157 1.00 98.69 181 VAL A O 1
ATOM 1353 N N . ALA A 1 182 ? -1.186 3.932 3.189 1.00 98.50 182 ALA A N 1
ATOM 1354 C CA . ALA A 1 182 ? -0.736 3.792 1.823 1.00 98.50 182 ALA A CA 1
ATOM 1355 C C . ALA A 1 182 ? -0.192 5.122 1.291 1.00 98.50 182 ALA A C 1
ATOM 1357 O O . ALA A 1 182 ? -0.806 6.182 1.449 1.00 98.50 182 ALA A O 1
ATOM 1358 N N . VAL A 1 183 ? 0.977 5.069 0.657 1.00 98.19 183 VAL A N 1
ATOM 1359 C CA . VAL A 1 183 ? 1.694 6.248 0.152 1.00 98.19 183 VAL A CA 1
ATOM 1360 C C . VAL A 1 183 ? 2.202 6.019 -1.268 1.00 98.19 183 VAL A C 1
ATOM 1362 O O . VAL A 1 183 ? 2.464 4.888 -1.666 1.00 98.19 183 VAL A O 1
ATOM 1365 N N . VAL A 1 184 ? 2.352 7.115 -2.017 1.00 97.44 184 VAL A N 1
ATOM 1366 C CA . VAL A 1 184 ? 2.904 7.125 -3.382 1.00 97.44 184 VAL A CA 1
ATOM 1367 C C . VAL A 1 184 ? 4.129 8.037 -3.416 1.00 97.44 184 VAL A C 1
ATOM 1369 O O . VAL A 1 184 ? 5.261 7.589 -3.244 1.00 97.44 184 VAL A O 1
ATOM 1372 N N . SER A 1 185 ? 3.906 9.346 -3.567 1.00 96.56 185 SER A N 1
ATOM 1373 C CA . SER A 1 185 ? 4.954 10.350 -3.774 1.00 96.56 185 SER A CA 1
ATOM 1374 C C . SER A 1 185 ? 5.882 10.526 -2.575 1.00 96.56 185 SER A C 1
ATOM 1376 O O . SER A 1 185 ? 7.063 10.787 -2.769 1.00 96.56 185 SER A O 1
ATOM 1378 N N . ALA A 1 186 ? 5.393 10.317 -1.348 1.00 97.44 186 ALA A N 1
ATOM 1379 C CA . ALA A 1 186 ? 6.211 10.430 -0.138 1.00 97.44 186 ALA A CA 1
ATOM 1380 C C . ALA A 1 186 ? 7.403 9.457 -0.105 1.00 97.44 186 ALA A C 1
ATOM 1382 O O . ALA A 1 186 ? 8.363 9.715 0.612 1.00 97.44 186 ALA A O 1
ATOM 1383 N N . ILE A 1 187 ? 7.339 8.363 -0.872 1.00 98.31 187 ILE A N 1
ATOM 1384 C CA . ILE A 1 187 ? 8.435 7.403 -1.043 1.00 98.31 187 ILE A CA 1
ATOM 1385 C C . ILE A 1 187 ? 9.001 7.504 -2.462 1.00 98.31 187 ILE A C 1
ATOM 1387 O O . ILE A 1 187 ? 10.199 7.711 -2.629 1.00 98.31 187 ILE A O 1
ATOM 1391 N N . MET A 1 188 ? 8.151 7.408 -3.491 1.00 97.88 188 MET A N 1
ATOM 1392 C CA . MET A 1 188 ? 8.614 7.319 -4.880 1.00 97.88 188 MET A CA 1
ATOM 1393 C C . MET A 1 188 ? 9.332 8.576 -5.378 1.00 97.88 188 MET A C 1
ATOM 1395 O O . MET A 1 188 ? 10.191 8.432 -6.232 1.00 97.88 188 MET A O 1
ATOM 1399 N N . LEU A 1 189 ? 9.018 9.768 -4.853 1.00 97.00 189 LEU A N 1
ATOM 1400 C CA . LEU A 1 189 ? 9.690 11.027 -5.215 1.00 97.00 189 LEU A CA 1
ATOM 1401 C C . LEU A 1 189 ? 10.720 11.478 -4.170 1.00 97.00 189 LEU A C 1
ATOM 1403 O O . LEU A 1 189 ? 11.270 12.574 -4.272 1.00 97.00 189 LEU A O 1
ATOM 1407 N N . ALA A 1 190 ? 10.979 10.672 -3.137 1.00 97.38 190 ALA A N 1
ATOM 1408 C CA . ALA A 1 190 ? 11.984 11.017 -2.142 1.00 97.38 190 ALA A CA 1
ATOM 1409 C C . ALA A 1 190 ? 13.386 10.989 -2.768 1.00 97.38 190 ALA A C 1
ATOM 1411 O O . ALA A 1 190 ? 13.693 10.109 -3.579 1.00 97.38 190 ALA A O 1
ATOM 1412 N N . SER A 1 191 ? 14.250 11.920 -2.363 1.00 96.81 191 SER A N 1
ATOM 1413 C CA . SER A 1 191 ? 15.674 11.887 -2.718 1.00 96.81 191 SER A CA 1
ATOM 1414 C C . SER A 1 191 ? 16.361 10.643 -2.147 1.00 96.81 191 SER A C 1
ATOM 1416 O O . SER A 1 191 ? 17.147 10.006 -2.838 1.00 96.81 191 SER A O 1
ATOM 1418 N N . ASP A 1 192 ? 15.995 10.252 -0.924 1.00 98.25 192 ASP A N 1
ATOM 1419 C CA . ASP A 1 192 ? 16.379 8.987 -0.296 1.00 98.25 192 ASP A CA 1
ATOM 1420 C C . ASP A 1 192 ? 15.126 8.149 -0.002 1.00 98.25 192 ASP A C 1
ATOM 1422 O O . ASP A 1 192 ? 14.365 8.405 0.937 1.00 98.25 192 ASP A O 1
ATOM 1426 N N . THR A 1 193 ? 14.910 7.130 -0.836 1.00 98.38 193 THR A N 1
ATOM 1427 C CA . THR A 1 193 ? 13.724 6.264 -0.757 1.00 98.38 193 THR A CA 1
ATOM 1428 C C . THR A 1 193 ? 13.733 5.384 0.495 1.00 98.38 193 THR A C 1
ATOM 1430 O O . THR A 1 193 ? 12.686 5.164 1.110 1.00 98.38 193 THR A O 1
ATOM 1433 N N . TYR A 1 194 ? 14.911 4.906 0.901 1.00 98.75 194 TYR A N 1
ATOM 1434 C CA . TYR A 1 194 ? 15.069 4.071 2.089 1.00 98.75 194 TYR A CA 1
ATOM 1435 C C . TYR A 1 194 ? 14.766 4.878 3.355 1.00 98.75 194 TYR A C 1
ATOM 1437 O O . TYR A 1 194 ? 13.960 4.449 4.184 1.00 98.75 194 TYR A O 1
ATOM 1445 N N . ALA A 1 195 ? 15.354 6.071 3.490 1.00 98.75 195 ALA A N 1
ATOM 1446 C CA . ALA A 1 195 ? 15.148 6.925 4.658 1.00 98.75 195 ALA A CA 1
ATOM 1447 C C . ALA A 1 195 ? 13.689 7.391 4.788 1.00 98.75 195 ALA A C 1
ATOM 1449 O O . ALA A 1 195 ? 13.149 7.424 5.900 1.00 98.75 195 ALA A O 1
ATOM 1450 N N . ALA A 1 196 ? 13.029 7.693 3.664 1.00 98.69 196 ALA A N 1
ATOM 1451 C CA . ALA A 1 196 ? 11.617 8.066 3.640 1.00 98.69 196 ALA A CA 1
ATOM 1452 C C . ALA A 1 196 ? 10.713 6.922 4.123 1.00 98.69 196 ALA A C 1
ATOM 1454 O O . ALA A 1 196 ? 9.888 7.123 5.019 1.00 98.69 196 ALA A O 1
ATOM 1455 N N . ALA A 1 197 ? 10.905 5.712 3.584 1.00 98.81 197 ALA A N 1
ATOM 1456 C CA . ALA A 1 197 ? 10.166 4.526 4.009 1.00 98.81 197 ALA A CA 1
ATOM 1457 C C . ALA A 1 197 ? 10.408 4.207 5.494 1.00 98.81 197 ALA A C 1
ATOM 1459 O O . ALA A 1 197 ? 9.451 3.986 6.237 1.00 98.81 197 ALA A O 1
ATOM 1460 N N . LYS A 1 198 ? 11.663 4.286 5.951 1.00 98.88 198 LYS A N 1
ATOM 1461 C CA . LYS A 1 198 ? 12.037 4.052 7.353 1.00 98.88 198 LYS A CA 1
ATOM 1462 C C . LYS A 1 198 ? 11.362 5.024 8.308 1.00 98.88 198 LYS A C 1
ATOM 1464 O O . LYS A 1 198 ? 10.770 4.598 9.297 1.00 98.88 198 LYS A O 1
ATOM 1469 N N . SER A 1 199 ? 11.398 6.314 7.987 1.00 98.81 199 SER A N 1
ATOM 1470 C CA . SER A 1 199 ? 10.772 7.358 8.805 1.00 98.81 199 SER A CA 1
ATOM 1471 C C . SER A 1 199 ? 9.256 7.180 8.878 1.00 98.81 199 SER A C 1
ATOM 1473 O O . SER A 1 199 ? 8.675 7.219 9.960 1.00 98.81 199 SER A O 1
ATOM 1475 N N . LEU A 1 200 ? 8.607 6.918 7.736 1.00 98.81 200 LEU A N 1
ATOM 1476 C CA . LEU A 1 200 ? 7.172 6.631 7.688 1.00 98.81 200 LEU A CA 1
ATOM 1477 C C . LEU A 1 200 ? 6.819 5.415 8.540 1.00 98.81 200 LEU A C 1
ATOM 1479 O O . LEU A 1 200 ? 5.878 5.466 9.331 1.00 98.81 200 LEU A O 1
ATOM 1483 N N . ARG A 1 201 ? 7.589 4.332 8.407 1.00 98.75 201 ARG A N 1
ATOM 1484 C CA . ARG A 1 201 ? 7.320 3.098 9.132 1.00 98.75 201 ARG A CA 1
ATOM 1485 C C . ARG A 1 201 ? 7.443 3.280 10.643 1.00 98.75 201 ARG A C 1
ATOM 1487 O O . ARG A 1 201 ? 6.589 2.787 11.372 1.00 98.75 201 ARG A O 1
ATOM 1494 N N . GLN A 1 202 ? 8.451 4.023 11.099 1.00 98.75 202 GLN A N 1
ATOM 1495 C CA . GLN A 1 202 ? 8.634 4.353 12.515 1.00 98.75 202 GLN A CA 1
ATOM 1496 C C . GLN A 1 202 ? 7.454 5.152 13.078 1.00 98.75 202 GLN A C 1
ATOM 1498 O O . GLN A 1 202 ? 6.949 4.807 14.144 1.00 98.75 202 GLN A O 1
ATOM 1503 N N . VAL A 1 203 ? 6.976 6.172 12.353 1.00 98.75 203 VAL A N 1
ATOM 1504 C CA . VAL A 1 203 ? 5.805 6.965 12.770 1.00 98.75 203 VAL A CA 1
ATOM 1505 C C . VAL A 1 203 ? 4.555 6.091 12.875 1.00 98.75 203 VAL A C 1
ATOM 1507 O O . VAL A 1 203 ? 3.809 6.200 13.846 1.00 98.75 203 VAL A O 1
ATOM 1510 N N . VAL A 1 204 ? 4.333 5.198 11.907 1.00 98.69 204 VAL A N 1
ATOM 1511 C CA . VAL A 1 204 ? 3.178 4.288 11.927 1.00 98.69 204 VAL A CA 1
ATOM 1512 C C . VAL A 1 204 ? 3.268 3.285 13.077 1.00 98.69 204 VAL A C 1
ATOM 1514 O O . VAL A 1 204 ? 2.287 3.103 13.795 1.00 98.69 204 VAL A O 1
ATOM 1517 N N . ASP A 1 205 ? 4.426 2.650 13.281 1.00 98.62 205 ASP A N 1
ATOM 1518 C CA . ASP A 1 205 ? 4.623 1.678 14.363 1.00 98.62 205 ASP A CA 1
ATOM 1519 C C . ASP A 1 205 ? 4.434 2.340 15.747 1.00 98.62 205 ASP A C 1
ATOM 1521 O O . ASP A 1 205 ? 3.790 1.757 16.627 1.00 98.62 205 ASP A O 1
ATOM 1525 N N . ALA A 1 206 ? 4.918 3.576 15.928 1.00 98.56 206 ALA A N 1
ATOM 1526 C CA . ALA A 1 206 ? 4.709 4.359 17.147 1.00 98.56 206 ALA A CA 1
ATOM 1527 C C . ALA A 1 206 ? 3.222 4.680 17.372 1.00 98.56 206 ALA A C 1
ATOM 1529 O O . ALA A 1 206 ? 2.668 4.325 18.412 1.00 98.56 206 ALA A O 1
ATOM 1530 N N . ALA A 1 207 ? 2.542 5.243 16.368 1.00 98.25 207 ALA A N 1
ATOM 1531 C CA . ALA A 1 207 ? 1.129 5.611 16.470 1.00 98.25 207 ALA A CA 1
ATOM 1532 C C . ALA A 1 207 ? 0.211 4.394 16.709 1.00 98.25 207 ALA A C 1
ATOM 1534 O O . ALA A 1 207 ? -0.759 4.468 17.466 1.00 98.25 207 ALA A O 1
ATOM 1535 N N . LEU A 1 208 ? 0.519 3.242 16.099 1.00 97.94 208 LEU A N 1
ATOM 1536 C CA . LEU A 1 208 ? -0.208 1.994 16.352 1.00 97.94 208 LEU A CA 1
ATOM 1537 C C . LEU A 1 208 ? -0.014 1.497 17.786 1.00 97.94 208 LEU A C 1
ATOM 1539 O O . LEU A 1 208 ? -0.957 0.961 18.371 1.00 97.94 208 LEU A O 1
ATOM 1543 N N . SER A 1 209 ? 1.190 1.656 18.335 1.00 97.62 209 SER A N 1
ATOM 1544 C CA . SER A 1 209 ? 1.501 1.284 19.717 1.00 97.62 209 SER A CA 1
ATOM 1545 C C . SER A 1 209 ? 0.753 2.181 20.703 1.00 97.62 209 SER A C 1
ATOM 1547 O O . SER A 1 209 ? 0.084 1.669 21.597 1.00 97.62 209 SER A O 1
ATOM 1549 N N . GLU A 1 210 ? 0.761 3.498 20.485 1.00 96.69 210 GLU A N 1
ATOM 1550 C CA . GLU A 1 210 ? 0.017 4.469 21.299 1.00 96.69 210 GLU A CA 1
ATOM 1551 C C . GLU A 1 210 ? -1.488 4.179 21.311 1.00 96.69 210 GLU A C 1
ATOM 1553 O O . GLU A 1 210 ? -2.104 4.121 22.374 1.00 96.69 210 GLU A O 1
ATOM 1558 N N . ARG A 1 211 ? -2.080 3.907 20.142 1.00 93.62 211 ARG A N 1
ATOM 1559 C CA . ARG A 1 211 ? -3.512 3.593 20.015 1.00 93.62 211 ARG A CA 1
ATOM 1560 C C . ARG A 1 211 ? -3.921 2.293 20.711 1.00 93.62 211 ARG A C 1
ATOM 1562 O O . ARG A 1 211 ? -5.081 2.132 21.075 1.00 93.62 211 ARG A O 1
ATOM 1569 N N . ARG A 1 212 ? -3.007 1.326 20.844 1.00 89.44 212 ARG A N 1
ATOM 1570 C CA . ARG A 1 212 ? -3.276 0.077 21.579 1.00 89.44 212 ARG A CA 1
ATOM 1571 C C . ARG A 1 212 ? -3.249 0.286 23.087 1.00 89.44 212 ARG A C 1
ATOM 1573 O O . ARG A 1 212 ? -3.98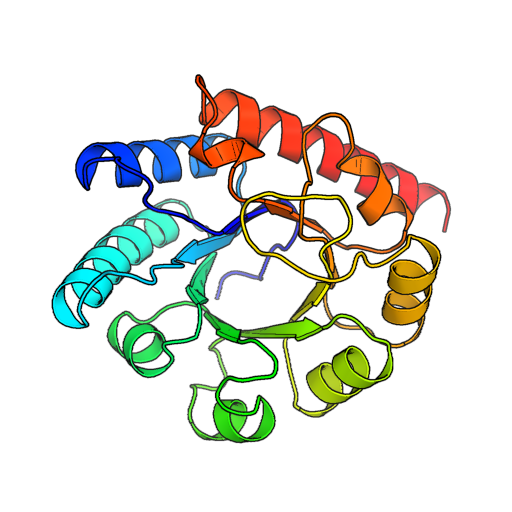0 -0.406 23.776 1.00 89.44 212 ARG A O 1
ATOM 1580 N N . SER A 1 213 ? -2.441 1.224 23.572 1.00 83.38 213 SER A N 1
ATOM 1581 C CA . SER A 1 213 ? -2.338 1.550 24.998 1.00 83.38 213 SER A CA 1
ATOM 1582 C C . SER A 1 213 ? -3.509 2.386 25.523 1.00 83.38 213 SER A C 1
ATOM 1584 O O . SER A 1 213 ? -3.685 2.486 26.732 1.00 83.38 213 SER A O 1
ATOM 1586 N N . THR A 1 214 ? -4.285 3.018 24.638 1.00 75.50 214 THR A N 1
ATOM 1587 C CA . THR A 1 214 ? -5.439 3.867 24.989 1.00 75.50 214 THR A CA 1
ATOM 1588 C C . THR A 1 214 ? -6.796 3.169 24.861 1.00 75.50 214 THR A C 1
ATOM 1590 O O . THR A 1 214 ? -7.818 3.795 25.141 1.00 75.50 214 THR A O 1
ATOM 1593 N N . LYS A 1 215 ? -6.817 1.900 24.436 1.00 59.69 215 LYS A N 1
ATOM 1594 C CA . LYS A 1 215 ? -8.007 1.036 24.395 1.00 59.69 215 LYS A CA 1
ATOM 1595 C C . LYS A 1 215 ? -8.056 0.129 25.614 1.00 59.69 215 LYS A C 1
ATOM 1597 O O . LYS A 1 215 ? -9.186 -0.107 26.088 1.00 59.69 215 LYS A O 1
#

Solvent-accessible surface area (backbone atoms only — not comparable to full-atom values): 11222 Å² total; per-residue (Å²): 131,88,78,90,45,56,50,25,26,38,41,49,66,63,83,92,52,52,75,66,56,46,51,50,43,52,52,33,22,42,77,21,48,37,32,25,40,28,53,40,80,87,82,64,53,73,67,59,45,42,57,50,44,42,54,49,39,50,56,25,57,77,69,74,26,49,29,28,24,48,70,47,57,71,51,19,61,74,47,66,37,48,19,37,33,33,51,85,90,48,79,53,57,61,57,44,65,75,74,49,59,91,83,46,41,36,34,33,48,23,78,46,51,65,52,41,40,50,37,49,74,38,61,35,59,28,35,41,33,40,25,56,35,80,47,93,88,58,95,68,72,72,34,49,64,68,52,46,36,51,32,45,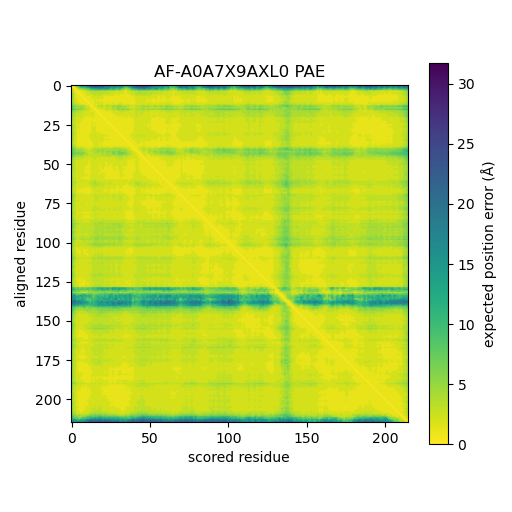75,65,48,85,60,52,34,27,32,27,36,54,49,39,65,95,54,46,39,54,48,36,70,33,52,26,63,19,38,33,36,40,61,55,34,75,68,36,96,51,24,30,60,36,23,31,50,38,34,51,42,38,55,49,32,53,51,55,56,60,75,76,110

Foldseek 3Di:
DQDQQFAEEEEEDCPPDDLVRSLVLVLLLLLLPHQEYEDDDDPDDPVVSLVSLLSVLVSCVVSVHAYEYEQCVVSCVVSVGQEYEYEPPGDDLLVSCVPDPPRRAYEYEDAALVRLLSCVVSPHQEYEYDPQDAAPPDDDDGRHLVRLLSNLVRDDHAYEYEHPDFLVCQLSSLLSRHSHYYYYCQQNVDPRNSNSSNSSSVSSVVSNVVSVVVD

Radius of gyration: 15.99 Å; Cα contacts (8 Å, |Δi|>4): 420; chains: 1; bounding box: 38×35×48 Å